Protein AF-0000000085118521 (afdb_homodimer)

Foldseek 3Di:
DVVQQVCQLCVVLVQQVLPPDPDPSPRVVCVLVVLVDDPVLVVQLVVQVVVCNVLSVVLVVLVVVLVVVLVVQVPDPDRPPVSNVVSVVVSVVSSVVSVVSSCVSSVVSHDPSSVVVVVVVSVSNNVD/DVVQQVVQLCVVLVQQVLPPPPDPSPRVVCVLVVLVDDPVLVVQLVVQVVVCNVLSVVLVVLVVVLVVVLVVQVPDPDRPPVSNVVSVVVSVVSSVVSVVSSCVSSVVSHDPSSVVVVVVVSVSNNVD

Sequence (256 aa):
MNMKILKIFLLLISFVLILNADNKHKYSYKDLDYLDLNEDQVKVIKKALLDLKKDYKEFYEYKHEQEDILEDIIESDNFNEELYYKILMDLKTKATKLEVKRIKKIHEVLNKKQREEFADYLEEWEIEMNMKILKIFLLLISFVLILNADNKHKYSYKDLDYLDLNEDQVKVIKKALLDLKKDYKEFYEYKHEQEDILEDIIESDNFNEELYYKILMDLKTKATKLEVKRIKKIHEVLNKKQREEFADYLEEWEIE

Organism: Aliarcobacter butzleri (strain RM4018) (NCBI:txid367737)

Radius of gyration: 19.23 Å; Cα contacts (8 Å, |Δi|>4): 260; chains: 2; bounding box: 44×56×41 Å

Solvent-accessible surface area (backbone atoms only — not comparable to full-atom values): 13703 Å² total; per-residue (Å²): 126,69,83,52,5,7,38,26,63,10,41,59,52,31,45,54,69,44,64,72,53,81,69,85,59,64,64,48,62,61,74,47,58,87,48,72,67,51,72,67,47,47,52,53,42,51,52,53,52,56,68,42,44,63,59,50,51,53,46,51,56,49,46,55,57,50,50,52,52,48,35,51,38,45,45,40,97,61,72,50,60,67,61,50,47,51,53,53,50,51,52,51,50,55,52,46,55,52,49,49,52,51,49,52,55,47,54,74,64,47,52,66,70,34,22,45,53,49,25,52,52,51,46,59,32,67,77,45,119,55,78,35,16,1,33,28,66,14,44,58,49,43,49,52,69,43,65,73,51,80,68,87,60,64,63,54,61,59,76,47,58,86,48,72,67,50,72,68,46,48,52,53,42,51,53,52,52,57,69,40,45,64,59,50,51,53,47,51,55,50,47,55,58,50,50,52,53,50,34,50,38,45,45,40,96,60,73,53,62,68,62,49,46,51,53,50,50,51,53,50,50,54,50,48,54,50,49,50,53,49,50,50,55,48,54,75,62,47,52,66,70,35,23,45,52,48,24,51,53,53,46,58,28,66,77,17

Structure (mmCIF, N/CA/C/O backbone):
data_AF-0000000085118521-model_v1
#
loop_
_entity.id
_entity.type
_entity.pdbx_description
1 polymer 'Periplasmic protein'
#
loop_
_atom_site.group_PDB
_atom_site.id
_atom_site.type_symbol
_atom_site.label_atom_id
_atom_site.label_alt_id
_atom_site.label_comp_id
_atom_site.label_asym_id
_atom_site.label_entity_id
_atom_site.label_seq_id
_atom_site.pdbx_PDB_ins_code
_atom_site.Cartn_x
_atom_site.Cartn_y
_atom_site.Cartn_z
_atom_site.occupancy
_atom_site.B_iso_or_equiv
_atom_site.auth_seq_id
_atom_site.auth_comp_id
_atom_site.auth_asym_id
_atom_site.auth_atom_id
_atom_site.pdbx_PDB_model_num
ATOM 1 N N . MET A 1 1 ? -6.598 -7.266 16.109 1 17.98 1 MET A N 1
ATOM 2 C CA . MET A 1 1 ? -6.996 -7.715 14.781 1 17.98 1 MET A CA 1
ATOM 3 C C . MET A 1 1 ? -6.531 -6.73 13.711 1 17.98 1 MET A C 1
ATOM 5 O O . MET A 1 1 ? -6.184 -7.133 12.602 1 17.98 1 MET A O 1
ATOM 9 N N . ASN A 1 2 ? -6.535 -5.242 13.961 1 22.97 2 ASN A N 1
ATOM 10 C CA . ASN A 1 2 ? -6.34 -3.982 13.25 1 22.97 2 ASN A CA 1
ATOM 11 C C . ASN A 1 2 ? -4.891 -3.805 12.812 1 22.97 2 ASN A C 1
ATOM 13 O O . ASN A 1 2 ? -4.625 -3.275 11.727 1 22.97 2 ASN A O 1
ATOM 17 N N . MET A 1 3 ? -3.941 -4.18 13.648 1 27.92 3 MET A N 1
ATOM 18 C CA . MET A 1 3 ? -2.484 -4.215 13.562 1 27.92 3 MET A CA 1
ATOM 19 C C . MET A 1 3 ? -2.027 -5.09 12.398 1 27.92 3 MET A C 1
ATOM 21 O O . MET A 1 3 ? -0.829 -5.223 12.148 1 27.92 3 MET A O 1
ATOM 25 N N . LYS A 1 4 ? -2.965 -5.84 11.938 1 29.22 4 LYS A N 1
ATOM 26 C CA . LYS A 1 4 ? -2.67 -6.977 11.07 1 29.22 4 LYS A CA 1
ATOM 27 C C . LYS A 1 4 ? -2.584 -6.543 9.609 1 29.22 4 LYS A C 1
ATOM 29 O O . LYS A 1 4 ? -1.906 -7.188 8.805 1 29.22 4 LYS A O 1
ATOM 34 N N . ILE A 1 5 ? -3.137 -5.426 9.211 1 29.92 5 ILE A N 1
ATOM 35 C CA . ILE A 1 5 ? -3.26 -5.113 7.789 1 29.92 5 ILE A CA 1
ATOM 36 C C . ILE A 1 5 ? -1.982 -4.434 7.297 1 29.92 5 ILE A C 1
ATOM 38 O O . ILE A 1 5 ? -1.492 -4.734 6.207 1 29.92 5 ILE A O 1
ATOM 42 N N . LEU A 1 6 ? -1.277 -3.426 7.977 1 32.59 6 LEU A N 1
ATOM 43 C CA . LEU A 1 6 ? -0.034 -2.723 7.684 1 32.59 6 LEU A CA 1
ATOM 44 C C . LEU A 1 6 ? 1.063 -3.701 7.277 1 32.59 6 LEU A C 1
ATOM 46 O O . LEU A 1 6 ? 1.859 -3.412 6.383 1 32.59 6 LEU A O 1
ATOM 50 N N . LYS A 1 7 ? 0.883 -4.781 7.742 1 33.03 7 LYS A N 1
ATOM 51 C CA . LYS A 1 7 ? 1.877 -5.844 7.609 1 33.03 7 LYS A CA 1
ATOM 52 C C . LYS A 1 7 ? 1.872 -6.43 6.199 1 33.03 7 LYS A C 1
ATOM 54 O O . LYS A 1 7 ? 2.924 -6.789 5.668 1 33.03 7 LYS A O 1
ATOM 59 N N .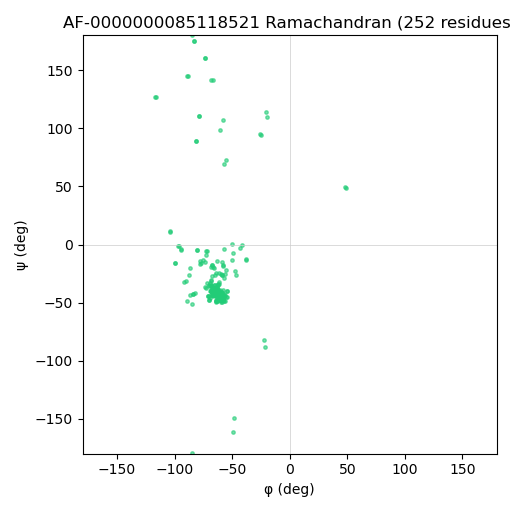 ILE A 1 8 ? 0.803 -6.062 5.492 1 35.88 8 ILE A N 1
ATOM 60 C CA . ILE A 1 8 ? 0.709 -6.891 4.297 1 35.88 8 ILE A CA 1
ATOM 61 C C . ILE A 1 8 ? 1.491 -6.238 3.156 1 35.88 8 ILE A C 1
ATOM 63 O O . ILE A 1 8 ? 2.209 -6.922 2.42 1 35.88 8 ILE A O 1
ATOM 67 N N . PHE A 1 9 ? 1.28 -4.855 2.881 1 36.53 9 PHE A N 1
ATOM 68 C CA . PHE A 1 9 ? 2.08 -4.312 1.791 1 36.53 9 PHE A CA 1
ATOM 69 C C . PHE A 1 9 ? 3.566 -4.523 2.051 1 36.53 9 PHE A C 1
ATOM 71 O O . PHE A 1 9 ? 4.32 -4.859 1.135 1 36.53 9 PHE A O 1
ATOM 78 N N . LEU A 1 10 ? 3.918 -4.266 3.219 1 38.62 10 LEU A N 1
ATOM 79 C CA . LEU A 1 10 ? 5.281 -4.531 3.66 1 38.62 10 LEU A CA 1
ATOM 80 C C . LEU A 1 10 ? 5.641 -6 3.457 1 38.62 10 LEU A C 1
ATOM 82 O O . LEU A 1 10 ? 6.793 -6.324 3.15 1 38.62 10 LEU A O 1
ATOM 86 N N . LEU A 1 11 ? 4.668 -6.609 3.539 1 38.53 11 LEU A N 1
ATOM 87 C CA . LEU A 1 11 ? 4.992 -8.031 3.436 1 38.53 11 LEU A CA 1
ATOM 88 C C . LEU A 1 11 ? 5.457 -8.383 2.025 1 38.53 11 LEU A C 1
ATOM 90 O O . LEU A 1 11 ? 6.414 -9.141 1.851 1 38.53 11 LEU A O 1
ATOM 94 N N . LEU A 1 12 ? 4.77 -7.781 1.085 1 39.97 12 LEU A N 1
ATOM 95 C CA . LEU A 1 12 ? 5.219 -8.203 -0.236 1 39.97 12 LEU A CA 1
ATOM 96 C C . LEU A 1 12 ? 6.598 -7.633 -0.552 1 39.97 12 LEU A C 1
ATOM 98 O O . LEU A 1 12 ? 7.426 -8.297 -1.179 1 39.97 12 LEU A O 1
ATOM 102 N N . ILE A 1 13 ? 6.746 -6.371 -0.233 1 41 13 ILE A N 1
ATOM 103 C CA . ILE A 1 13 ? 8.102 -5.859 -0.425 1 41 13 ILE A CA 1
ATOM 104 C C . ILE A 1 13 ? 9.062 -6.586 0.511 1 41 13 ILE A C 1
ATOM 106 O O . ILE A 1 13 ? 10.203 -6.871 0.137 1 41 13 ILE A O 1
ATOM 110 N N . SER A 1 14 ? 8.547 -6.781 1.591 1 41.5 14 SER A N 1
ATOM 111 C CA . SER A 1 14 ? 9.414 -7.504 2.516 1 41.5 14 SER A CA 1
ATOM 112 C C . SER A 1 14 ? 9.883 -8.828 1.916 1 41.5 14 SER A C 1
ATOM 114 O O . SER A 1 14 ? 10.922 -9.359 2.311 1 41.5 14 SER A O 1
ATOM 116 N N . PHE A 1 15 ? 9.094 -9.109 1.065 1 40.03 15 PHE A N 1
ATOM 117 C CA . PHE A 1 15 ? 9.609 -10.336 0.466 1 40.03 15 PHE A CA 1
ATOM 118 C C . PHE A 1 15 ? 10.961 -10.086 -0.195 1 40.03 15 PHE A C 1
ATOM 120 O O . PHE A 1 15 ? 11.836 -10.961 -0.178 1 40.03 15 PHE A O 1
ATOM 127 N N . VAL A 1 16 ? 11.141 -8.906 -0.803 1 37.56 16 VAL A N 1
ATOM 128 C CA . VAL A 1 16 ? 12.375 -8.719 -1.567 1 37.56 16 VAL A CA 1
ATOM 129 C C . VAL A 1 16 ? 13.5 -8.281 -0.636 1 37.56 16 VAL A C 1
ATOM 131 O O . VAL A 1 16 ? 14.68 -8.461 -0.947 1 37.56 16 VAL A O 1
ATOM 134 N N . LEU A 1 17 ? 13.242 -7.375 0.288 1 39.34 17 LEU A N 1
ATOM 135 C CA . LEU A 1 17 ? 14.422 -6.922 1.015 1 39.34 17 LEU A CA 1
ATOM 136 C C . LEU A 1 17 ? 15.234 -8.109 1.523 1 39.34 17 LEU A C 1
ATOM 138 O O . LEU A 1 17 ? 16.312 -7.93 2.09 1 39.34 17 LEU A O 1
ATOM 142 N N . ILE A 1 18 ? 14.734 -9.148 1.49 1 37.09 18 ILE A N 1
ATOM 143 C CA . ILE A 1 18 ? 15.578 -10.219 2.014 1 37.09 18 ILE A CA 1
ATOM 144 C C . ILE A 1 18 ? 16.703 -10.516 1.026 1 37.09 18 ILE A C 1
ATOM 146 O O . ILE A 1 18 ? 17.609 -11.289 1.329 1 37.09 18 ILE A O 1
ATOM 150 N N . LEU A 1 19 ? 16.672 -9.945 -0.186 1 34.09 19 LEU A N 1
ATOM 151 C CA . LEU A 1 19 ? 17.75 -10.469 -1.026 1 34.09 19 LEU A CA 1
ATOM 152 C C . LEU A 1 19 ? 19.109 -9.992 -0.537 1 34.09 19 LEU A C 1
ATOM 154 O O . LEU A 1 19 ? 20.141 -10.461 -1.018 1 34.09 19 LEU A O 1
ATOM 158 N N . ASN A 1 20 ? 19.266 -8.898 -0.013 1 35.06 20 ASN A N 1
ATOM 159 C CA . ASN A 1 20 ? 20.672 -8.594 0.216 1 35.06 20 ASN A CA 1
ATOM 160 C C . ASN A 1 20 ? 21.281 -9.516 1.267 1 35.06 20 ASN A C 1
ATOM 162 O O . ASN A 1 20 ? 22.359 -9.219 1.812 1 35.06 20 ASN A O 1
ATOM 166 N N . ALA A 1 21 ? 20.656 -10.102 2.219 1 35.72 21 ALA A N 1
ATOM 167 C CA . ALA A 1 21 ? 21.562 -10.797 3.141 1 35.72 21 ALA A CA 1
ATOM 168 C C . ALA A 1 21 ? 22.406 -11.828 2.406 1 35.72 21 ALA A C 1
ATOM 170 O O . ALA A 1 21 ? 21.906 -12.57 1.562 1 35.72 21 ALA A O 1
ATOM 171 N N . ASP A 1 22 ? 23.625 -11.812 2.098 1 34.09 22 ASP A N 1
ATOM 172 C CA . ASP A 1 22 ? 24.547 -12.906 1.833 1 34.09 22 ASP A CA 1
ATOM 173 C C . ASP A 1 22 ? 24.062 -14.211 2.459 1 34.09 22 ASP A C 1
ATOM 175 O O . ASP A 1 22 ? 24.156 -15.273 1.844 1 34.09 22 ASP A O 1
ATOM 179 N N . ASN A 1 23 ? 24.469 -14.508 3.891 1 34 23 ASN A N 1
ATOM 180 C CA . ASN A 1 23 ? 24.266 -15.875 4.359 1 34 23 ASN A CA 1
ATOM 181 C C . ASN A 1 23 ? 22.875 -16.375 4.023 1 34 23 ASN A C 1
ATOM 183 O O . ASN A 1 23 ? 22.016 -15.609 3.582 1 34 23 ASN A O 1
ATOM 187 N N . LYS A 1 24 ? 22.25 -17.406 5.027 1 32.41 24 LYS A N 1
ATOM 188 C CA . LYS A 1 24 ? 21.047 -18.234 5.082 1 32.41 24 LYS A CA 1
ATOM 189 C C . LYS A 1 24 ? 19.781 -17.391 4.957 1 32.41 24 LYS A C 1
ATOM 191 O O . LYS A 1 24 ? 18.75 -17.688 5.559 1 32.41 24 LYS A O 1
ATOM 196 N N . HIS A 1 25 ? 19.828 -16.172 4.891 1 33.81 25 HIS A N 1
ATOM 197 C CA . HIS A 1 25 ? 18.516 -15.562 4.898 1 33.81 25 HIS A CA 1
ATOM 198 C C . HIS A 1 25 ? 17.656 -16.094 3.752 1 33.81 25 HIS A C 1
ATOM 200 O O . HIS A 1 25 ? 17.938 -15.828 2.584 1 33.81 25 HIS A O 1
ATOM 206 N N . LYS A 1 26 ? 17.312 -17.219 3.826 1 36.47 26 LYS A N 1
ATOM 207 C CA . LYS A 1 26 ? 16.328 -18.047 3.123 1 36.47 26 LYS A CA 1
ATOM 208 C C . LYS A 1 26 ? 15.203 -17.203 2.545 1 36.47 26 LYS A C 1
ATOM 210 O O . LYS A 1 26 ? 14.594 -16.406 3.258 1 36.47 26 LYS A O 1
ATOM 215 N N . TYR A 1 27 ? 15.32 -16.844 1.334 1 40 27 TYR A N 1
ATOM 216 C CA . TYR A 1 27 ? 14.211 -16.297 0.554 1 40 27 TYR A CA 1
ATOM 217 C C . TYR A 1 27 ? 12.875 -16.688 1.169 1 40 27 TYR A C 1
ATOM 219 O O . TYR A 1 27 ? 12.75 -17.75 1.783 1 40 27 TYR A O 1
ATOM 227 N N . SER A 1 28 ? 12.148 -15.633 1.664 1 44.84 28 SER A N 1
ATOM 228 C CA . SER A 1 28 ? 10.812 -15.758 2.234 1 44.84 28 SER A CA 1
ATOM 229 C C . SER A 1 28 ? 9.938 -16.688 1.393 1 44.84 28 SER A C 1
ATOM 231 O O . SER A 1 28 ? 8.711 -16.594 1.426 1 44.84 28 SER A O 1
ATOM 233 N N . TYR A 1 29 ? 10.57 -17.156 0.265 1 48.16 29 TYR A N 1
ATOM 234 C CA . TYR A 1 29 ? 9.68 -18.203 -0.215 1 48.16 29 TYR A CA 1
ATOM 235 C C . TYR A 1 29 ? 9.094 -18.984 0.948 1 48.16 29 TYR A C 1
ATOM 237 O O . TYR A 1 29 ? 8.164 -19.781 0.764 1 48.16 29 TYR A O 1
ATOM 245 N N . LYS A 1 30 ? 9.805 -18.625 1.961 1 52.12 30 LYS A N 1
ATOM 246 C CA . LYS A 1 30 ? 9.32 -19.328 3.152 1 52.12 30 LYS A CA 1
ATOM 247 C C . LYS A 1 30 ? 7.848 -19.031 3.402 1 52.12 30 LYS A C 1
ATOM 249 O O . LYS A 1 30 ? 7.117 -19.875 3.932 1 52.12 30 LYS A O 1
ATOM 254 N N . ASP A 1 31 ? 7.531 -17.797 2.615 1 61.97 31 ASP A N 1
ATOM 255 C CA . ASP A 1 31 ? 6.137 -17.422 2.818 1 61.97 31 ASP A CA 1
ATOM 256 C C . ASP A 1 31 ? 5.211 -18.266 1.942 1 61.97 31 ASP A C 1
ATOM 258 O O . ASP A 1 31 ? 3.986 -18.141 2.029 1 61.97 31 ASP A O 1
ATOM 262 N N . LEU A 1 32 ? 5.934 -19.047 1.162 1 80.06 32 LEU A N 1
ATOM 263 C CA . LEU A 1 32 ? 5.047 -19.844 0.325 1 80.06 32 LEU A CA 1
ATOM 264 C C . LEU A 1 32 ? 4.973 -21.281 0.834 1 80.06 32 LEU A C 1
ATOM 266 O O . LEU A 1 32 ? 4.461 -22.172 0.142 1 80.06 32 LEU A O 1
ATOM 2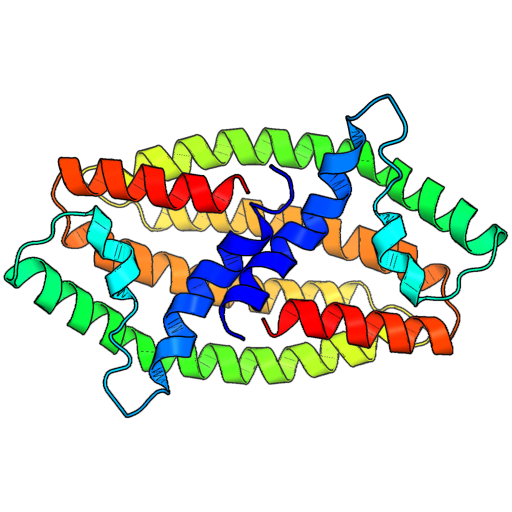70 N N . ASP A 1 33 ? 5.539 -21.469 2.098 1 78.06 33 ASP A N 1
ATOM 271 C CA . ASP A 1 33 ? 5.578 -22.797 2.682 1 78.06 33 ASP A CA 1
ATOM 272 C C . ASP A 1 33 ? 4.168 -23.375 2.82 1 78.06 33 ASP A C 1
ATOM 274 O O . ASP A 1 33 ? 3.982 -24.594 2.75 1 78.06 33 ASP A O 1
ATOM 278 N N . TYR A 1 34 ? 3.27 -22.594 2.916 1 83.19 34 TYR A N 1
ATOM 279 C CA . TYR A 1 34 ? 1.887 -23.016 3.09 1 83.19 34 TYR A CA 1
ATOM 280 C C . TYR A 1 34 ? 1.33 -23.609 1.799 1 83.19 34 TYR A C 1
ATOM 282 O O . TYR A 1 34 ? 0.281 -24.25 1.806 1 83.19 34 TYR A O 1
ATOM 290 N N . LEU A 1 35 ? 2.039 -23.594 0.685 1 92.75 35 LEU A N 1
ATOM 291 C CA . LEU A 1 35 ? 1.536 -24 -0.62 1 92.75 35 LEU A CA 1
ATOM 292 C C . LEU A 1 35 ? 1.93 -25.453 -0.92 1 92.75 35 LEU A C 1
ATOM 294 O O . LEU A 1 35 ? 1.533 -26 -1.948 1 92.75 35 LEU A O 1
ATOM 298 N N . ASP A 1 36 ? 2.66 -26.172 -0.05 1 91.69 36 ASP A N 1
ATOM 299 C CA . ASP A 1 36 ? 3.104 -27.547 -0.263 1 91.69 36 ASP A CA 1
ATOM 300 C C . ASP A 1 36 ? 3.723 -27.719 -1.649 1 91.69 36 ASP A C 1
ATOM 302 O O . ASP A 1 36 ? 3.316 -28.594 -2.412 1 91.69 36 ASP A O 1
ATOM 306 N N . LEU A 1 37 ? 4.609 -26.891 -2.021 1 94.88 37 LEU A N 1
ATOM 307 C CA . LEU A 1 37 ? 5.297 -26.922 -3.309 1 94.88 37 LEU A CA 1
ATOM 308 C C . LEU A 1 37 ? 6.215 -28.125 -3.406 1 94.88 37 LEU A C 1
ATOM 310 O O . LEU A 1 37 ? 6.867 -28.5 -2.428 1 94.88 37 LEU A O 1
ATOM 314 N N . ASN A 1 38 ? 6.293 -28.734 -4.527 1 94.12 38 ASN A N 1
ATOM 315 C CA . ASN A 1 38 ? 7.316 -29.75 -4.727 1 94.12 38 ASN A CA 1
ATOM 316 C C . ASN A 1 38 ? 8.656 -29.141 -5.113 1 94.12 38 ASN A C 1
ATOM 318 O O . ASN A 1 38 ? 8.75 -27.922 -5.32 1 94.12 38 ASN A O 1
ATOM 322 N N . GLU A 1 39 ? 9.641 -29.906 -5.215 1 92.94 39 GLU A N 1
ATOM 323 C CA . GLU A 1 39 ? 11.008 -29.438 -5.406 1 92.94 39 GLU A CA 1
ATOM 324 C C . GLU A 1 39 ? 11.148 -28.672 -6.715 1 92.94 39 GLU A C 1
ATOM 326 O O . GLU A 1 39 ? 11.844 -27.656 -6.773 1 92.94 39 GLU A O 1
ATOM 331 N N . ASP A 1 40 ? 10.508 -29.141 -7.766 1 95.75 40 ASP A N 1
ATOM 332 C CA . ASP A 1 40 ? 10.586 -28.469 -9.062 1 95.75 40 ASP A CA 1
ATOM 333 C C . ASP A 1 40 ? 9.914 -27.109 -9.023 1 95.75 40 ASP A C 1
ATOM 335 O O . ASP A 1 40 ? 10.445 -26.125 -9.547 1 95.75 40 ASP A O 1
ATOM 339 N N . GLN A 1 41 ? 8.711 -27.047 -8.375 1 96.38 41 GLN A N 1
ATOM 340 C CA . GLN A 1 41 ? 8.023 -25.781 -8.203 1 96.38 41 GLN A CA 1
ATOM 341 C C . GLN A 1 41 ? 8.883 -24.781 -7.434 1 96.38 41 GLN A C 1
ATOM 343 O O . GLN A 1 41 ? 8.977 -23.609 -7.812 1 96.38 41 GLN A O 1
ATOM 348 N N . VAL A 1 42 ? 9.523 -25.219 -6.379 1 92.69 42 VAL A N 1
ATOM 349 C CA . VAL A 1 42 ? 10.352 -24.344 -5.547 1 92.69 42 VAL A CA 1
ATOM 350 C C . VAL A 1 42 ? 11.492 -23.766 -6.383 1 92.69 42 VAL A C 1
ATOM 352 O O . VAL A 1 42 ? 11.75 -22.562 -6.336 1 92.69 42 VAL A O 1
ATOM 355 N N . LYS A 1 43 ? 12.117 -24.594 -7.133 1 93.44 43 LYS A N 1
ATOM 356 C CA . LYS A 1 43 ? 13.242 -24.156 -7.957 1 93.44 43 LYS A CA 1
ATOM 357 C C . LYS A 1 43 ? 12.812 -23.094 -8.961 1 93.44 43 LYS A C 1
ATOM 359 O O . LYS A 1 43 ? 13.492 -22.078 -9.125 1 93.44 43 LYS A O 1
ATOM 364 N N . VAL A 1 44 ? 11.68 -23.328 -9.641 1 95.5 44 VAL A N 1
ATOM 365 C CA . VAL A 1 44 ? 11.203 -22.406 -10.664 1 95.5 44 VAL A CA 1
ATOM 366 C C . VAL A 1 44 ? 10.812 -21.078 -10.023 1 95.5 44 VAL A C 1
ATOM 368 O O . VAL A 1 44 ? 11.156 -20 -10.539 1 95.5 44 VAL A O 1
ATOM 371 N N . ILE A 1 45 ? 10.141 -21.109 -8.898 1 93.88 45 ILE A N 1
ATOM 372 C CA . ILE A 1 45 ? 9.688 -19.906 -8.227 1 93.88 45 ILE A CA 1
ATOM 373 C C . ILE A 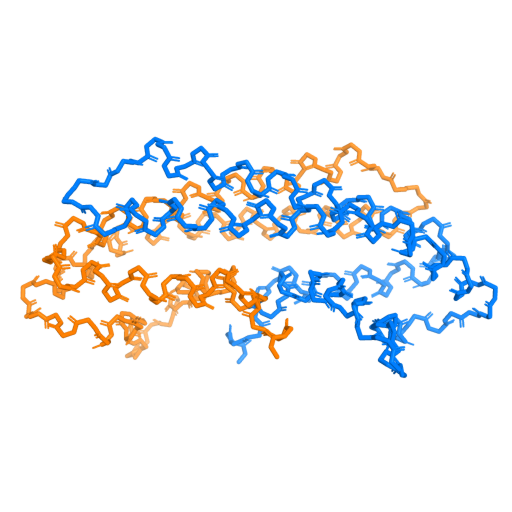1 45 ? 10.898 -19.125 -7.707 1 93.88 45 ILE A C 1
ATOM 375 O O . ILE A 1 45 ? 10.953 -17.891 -7.84 1 93.88 45 ILE A O 1
ATOM 379 N N . LYS A 1 46 ? 11.797 -19.828 -7.141 1 89.62 46 LYS A N 1
ATOM 380 C CA . LYS A 1 46 ? 13.008 -19.172 -6.656 1 89.62 46 LYS A CA 1
ATOM 381 C C . LYS A 1 46 ? 13.711 -18.422 -7.781 1 89.62 46 LYS A C 1
ATOM 383 O O . LYS A 1 46 ? 14.102 -17.266 -7.609 1 89.62 46 LYS A O 1
ATOM 388 N N . LYS A 1 47 ? 13.883 -19.078 -8.844 1 93.38 47 LYS A N 1
ATOM 389 C CA . LYS A 1 47 ? 14.523 -18.438 -10 1 93.38 47 LYS A CA 1
ATOM 390 C C . LYS A 1 47 ? 13.727 -17.234 -10.469 1 93.38 47 LYS A C 1
ATOM 392 O O . LYS A 1 47 ? 14.305 -16.188 -10.789 1 93.38 47 LYS A O 1
ATOM 397 N N . ALA A 1 48 ? 12.391 -17.406 -10.555 1 91.75 48 ALA A N 1
ATOM 398 C CA . ALA A 1 48 ? 11.523 -16.312 -10.984 1 91.75 48 ALA A CA 1
ATOM 399 C C . ALA A 1 48 ? 11.656 -15.102 -10.07 1 91.75 48 ALA A C 1
ATOM 401 O O . ALA A 1 48 ? 11.711 -13.961 -10.539 1 91.75 48 ALA A O 1
ATOM 402 N N . LEU A 1 49 ? 11.742 -15.391 -8.836 1 89.56 49 LEU A N 1
ATOM 403 C CA . LEU A 1 49 ? 11.836 -14.297 -7.867 1 89.56 49 LEU A CA 1
ATOM 404 C C . LEU A 1 49 ? 13.219 -13.656 -7.906 1 89.56 49 LEU A C 1
ATOM 406 O O . LEU A 1 49 ? 13.344 -12.438 -7.746 1 89.56 49 LEU A O 1
ATOM 410 N N . LEU A 1 50 ? 14.203 -14.461 -8.109 1 91.31 50 LEU A N 1
ATOM 411 C CA . LEU A 1 50 ? 15.555 -13.938 -8.25 1 91.31 50 LEU A CA 1
ATOM 412 C C . LEU A 1 50 ? 15.648 -13.016 -9.461 1 91.31 50 LEU A C 1
ATOM 414 O O . LEU A 1 50 ? 16.375 -12.016 -9.43 1 91.31 50 LEU A O 1
ATOM 418 N N . ASP A 1 51 ? 14.898 -13.359 -10.445 1 92.44 51 ASP A N 1
ATOM 419 C CA . ASP A 1 51 ? 14.898 -12.555 -11.664 1 92.44 51 ASP A CA 1
ATOM 420 C C . ASP A 1 51 ? 14.32 -11.164 -11.406 1 92.44 51 ASP A C 1
ATOM 422 O O . ASP A 1 51 ? 14.555 -10.234 -12.172 1 92.44 51 ASP A O 1
ATOM 426 N N . LEU A 1 52 ? 13.578 -11.055 -10.344 1 93.75 52 LEU A N 1
ATOM 427 C CA . LEU A 1 52 ? 12.938 -9.781 -10.047 1 93.75 52 LEU A CA 1
ATOM 428 C C . LEU A 1 52 ? 13.781 -8.953 -9.086 1 93.75 52 LEU A C 1
ATOM 430 O O . LEU A 1 52 ? 13.477 -7.793 -8.812 1 93.75 52 LEU A O 1
ATOM 434 N N . LYS A 1 53 ? 14.797 -9.469 -8.648 1 91.12 53 LYS A N 1
ATOM 435 C CA . LYS A 1 53 ? 15.633 -8.844 -7.629 1 91.12 53 LYS A CA 1
ATOM 436 C C . LYS A 1 53 ? 16.125 -7.473 -8.094 1 91.12 53 LYS A C 1
ATOM 438 O O . LYS A 1 53 ? 16.078 -6.5 -7.336 1 91.12 53 LYS A O 1
ATOM 443 N N . LYS A 1 54 ? 16.609 -7.445 -9.289 1 93.88 54 LYS A N 1
ATOM 444 C CA . LYS A 1 54 ? 17.125 -6.184 -9.812 1 93.88 54 LYS A CA 1
ATOM 445 C C . LYS A 1 54 ? 16.016 -5.125 -9.867 1 93.88 54 LYS A C 1
ATOM 447 O O . LYS A 1 54 ? 16.25 -3.963 -9.531 1 93.88 54 LYS A O 1
ATOM 452 N N . ASP A 1 55 ? 14.859 -5.551 -10.312 1 94.62 55 ASP A N 1
ATOM 453 C CA . ASP A 1 55 ? 13.727 -4.629 -10.383 1 94.62 55 ASP A CA 1
ATOM 454 C C . ASP A 1 55 ? 13.375 -4.082 -9.008 1 94.62 55 ASP A C 1
ATOM 456 O O . ASP A 1 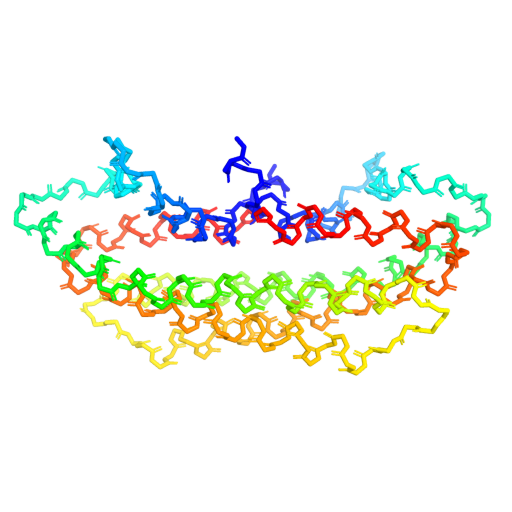55 ? 13.133 -2.883 -8.852 1 94.62 55 ASP A O 1
ATOM 460 N N . TYR A 1 56 ? 13.375 -4.902 -8.039 1 92.06 56 TYR A N 1
ATOM 461 C CA . TYR A 1 56 ? 13.039 -4.477 -6.684 1 92.06 56 TYR A CA 1
ATOM 462 C C . TYR A 1 56 ? 14.117 -3.561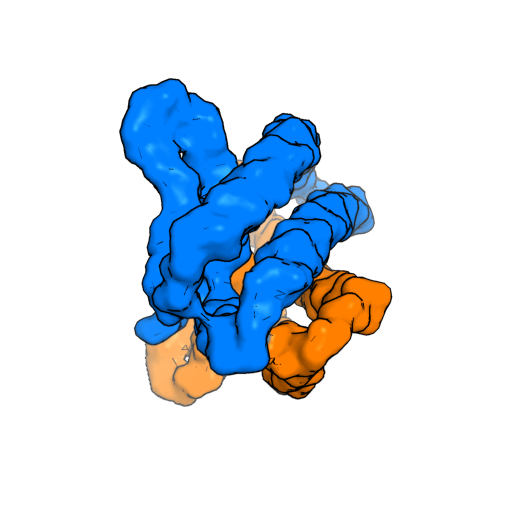 -6.117 1 92.06 56 TYR A C 1
ATOM 464 O O . TYR A 1 56 ? 13.812 -2.58 -5.434 1 92.06 56 TYR A O 1
ATOM 472 N N . LYS A 1 57 ? 15.305 -3.889 -6.395 1 92.69 57 LYS A N 1
ATOM 473 C CA . LYS A 1 57 ? 16.391 -3.031 -5.949 1 92.69 57 LYS A CA 1
ATOM 474 C C . LYS A 1 57 ? 16.266 -1.626 -6.531 1 92.69 57 LYS A C 1
ATOM 476 O O . LYS A 1 57 ? 16.391 -0.635 -5.809 1 92.69 57 LYS A O 1
ATOM 481 N N . GLU A 1 58 ? 16.031 -1.605 -7.797 1 95.12 58 GLU A N 1
ATOM 482 C CA . GLU A 1 58 ? 15.852 -0.315 -8.461 1 95.12 58 GLU A CA 1
ATOM 483 C C . GLU A 1 58 ? 14.664 0.444 -7.875 1 95.12 58 GLU A C 1
ATOM 485 O O . GLU A 1 58 ? 14.734 1.659 -7.676 1 95.12 58 GLU A O 1
ATOM 490 N N . PHE A 1 59 ? 13.664 -0.271 -7.59 1 94.88 59 PHE A N 1
ATOM 491 C CA . PHE A 1 59 ? 12.477 0.35 -7.016 1 94.88 59 PHE A CA 1
ATOM 492 C C . PHE A 1 59 ? 12.773 0.909 -5.629 1 94.88 59 PHE A C 1
ATOM 494 O O . PHE A 1 59 ? 12.367 2.025 -5.305 1 94.88 59 PHE A O 1
ATOM 501 N N . TYR A 1 60 ? 13.453 0.264 -4.883 1 90.94 60 TYR A N 1
ATOM 502 C CA . TYR A 1 60 ? 13.734 0.71 -3.521 1 90.94 60 TYR A CA 1
ATOM 503 C C . TYR A 1 60 ? 14.633 1.938 -3.525 1 90.94 60 TYR A C 1
ATOM 505 O O . TYR A 1 60 ? 14.469 2.842 -2.703 1 90.94 60 TYR A O 1
ATOM 513 N N . GLU A 1 61 ? 15.594 1.948 -4.395 1 92.38 61 GLU A N 1
ATOM 514 C CA . GLU A 1 61 ? 16.422 3.139 -4.543 1 92.38 61 GLU A CA 1
ATOM 515 C C . GLU A 1 61 ? 15.586 4.348 -4.953 1 92.38 61 GLU A C 1
ATOM 517 O O . GLU A 1 61 ? 15.734 5.434 -4.391 1 92.38 61 GLU A O 1
ATOM 522 N N . TYR A 1 62 ? 14.766 4.086 -5.906 1 94.44 62 TYR A N 1
ATOM 523 C CA . TYR A 1 62 ? 13.859 5.141 -6.348 1 94.44 62 TYR A CA 1
ATOM 524 C C . TYR A 1 62 ? 12.953 5.594 -5.207 1 94.44 62 TYR A C 1
ATOM 526 O O . TYR A 1 62 ? 12.766 6.793 -4.996 1 94.44 62 TYR A O 1
ATOM 534 N N . LYS A 1 63 ? 12.398 4.68 -4.555 1 92.56 63 LYS A N 1
ATOM 535 C CA . LYS A 1 63 ? 11.5 4.957 -3.434 1 92.56 63 LYS A CA 1
ATOM 536 C C . LYS A 1 63 ? 12.188 5.836 -2.391 1 92.56 63 LYS A C 1
ATOM 538 O O . LYS A 1 63 ? 11.602 6.816 -1.921 1 92.56 63 LYS A O 1
ATOM 543 N N . HIS A 1 64 ? 13.375 5.535 -2.055 1 88.38 64 HIS A N 1
ATOM 544 C CA . HIS A 1 64 ? 14.109 6.312 -1.064 1 88.38 64 HIS A CA 1
ATOM 545 C C . HIS A 1 64 ? 14.258 7.766 -1.503 1 88.38 64 HIS A C 1
ATOM 547 O O . HIS A 1 64 ? 14.07 8.68 -0.702 1 88.38 64 HIS A O 1
ATOM 553 N N . GLU A 1 65 ? 14.562 7.91 -2.707 1 92.06 65 GLU A N 1
ATOM 554 C CA . GLU A 1 65 ? 14.711 9.266 -3.23 1 92.06 65 GLU A CA 1
ATOM 555 C C . GLU A 1 65 ? 13.391 10.023 -3.186 1 92.06 65 GLU A C 1
ATOM 557 O O . GLU A 1 65 ? 13.352 11.203 -2.822 1 92.06 65 GLU A O 1
ATOM 562 N N . GLN A 1 66 ? 12.352 9.344 -3.58 1 94.69 66 GLN A N 1
ATOM 563 C CA . GLN A 1 66 ? 11.039 9.992 -3.609 1 94.69 66 GLN A CA 1
ATOM 564 C C . GLN A 1 66 ? 10.539 10.289 -2.199 1 94.69 66 GLN A C 1
ATOM 566 O O . GLN A 1 66 ? 9.867 11.297 -1.974 1 94.69 66 GLN A O 1
ATOM 571 N N . GLU A 1 67 ? 10.852 9.438 -1.292 1 89.94 67 GLU A N 1
ATOM 572 C CA . GLU A 1 67 ? 10.422 9.633 0.091 1 89.94 67 GLU A CA 1
ATOM 573 C C . GLU A 1 67 ? 11.023 10.898 0.685 1 89.94 67 GLU A C 1
ATOM 575 O O . GLU A 1 67 ? 10.375 11.586 1.478 1 89.94 67 GLU A O 1
ATOM 580 N N . ASP A 1 68 ? 12.211 11.211 0.305 1 91.88 68 ASP A N 1
ATOM 581 C CA . ASP A 1 68 ? 12.828 12.461 0.736 1 91.88 68 ASP A CA 1
ATOM 582 C C . ASP A 1 68 ? 12.023 13.664 0.255 1 91.88 68 ASP A C 1
ATOM 584 O O . ASP A 1 68 ? 11.828 14.625 1.004 1 91.88 68 ASP A O 1
ATOM 588 N N . ILE A 1 69 ? 11.594 13.609 -0.908 1 95.94 69 ILE A N 1
ATOM 589 C CA . ILE A 1 69 ? 10.812 14.703 -1.481 1 95.94 69 ILE A CA 1
ATOM 590 C C . ILE A 1 69 ? 9.469 14.805 -0.762 1 95.94 69 ILE A C 1
ATOM 592 O O . ILE A 1 69 ? 9.008 15.906 -0.455 1 95.94 69 ILE A O 1
ATOM 596 N N . LEU A 1 70 ? 8.852 13.711 -0.466 1 96.12 70 LEU A N 1
ATOM 597 C CA . LEU A 1 70 ? 7.586 13.703 0.261 1 96.12 70 LEU A CA 1
ATOM 598 C C . LEU A 1 70 ? 7.75 14.32 1.644 1 96.12 70 LEU A C 1
ATOM 600 O O . LEU A 1 70 ? 6.895 15.094 2.088 1 96.12 70 LEU A O 1
ATOM 604 N N . GLU A 1 71 ? 8.844 13.953 2.26 1 94.38 71 GLU A N 1
ATOM 605 C CA . GLU A 1 71 ? 9.148 14.523 3.568 1 94.38 71 GLU A CA 1
ATOM 606 C C . GLU A 1 71 ? 9.281 16.047 3.49 1 94.38 71 GLU A C 1
ATOM 608 O O . GLU A 1 71 ? 8.719 16.766 4.316 1 94.38 71 GLU A O 1
ATOM 613 N N . ASP A 1 72 ? 9.938 16.484 2.477 1 96.19 72 ASP A N 1
ATOM 614 C CA . ASP A 1 72 ? 10.117 17.922 2.277 1 96.19 72 ASP A CA 1
ATOM 615 C C . ASP A 1 72 ? 8.773 18.625 2.086 1 96.19 72 ASP A C 1
ATOM 617 O O . ASP A 1 72 ? 8.562 19.734 2.586 1 96.19 72 ASP A O 1
ATOM 621 N N . ILE A 1 73 ? 7.887 17.984 1.366 1 97.75 73 ILE A N 1
ATOM 622 C CA . ILE A 1 73 ? 6.574 18.562 1.116 1 97.75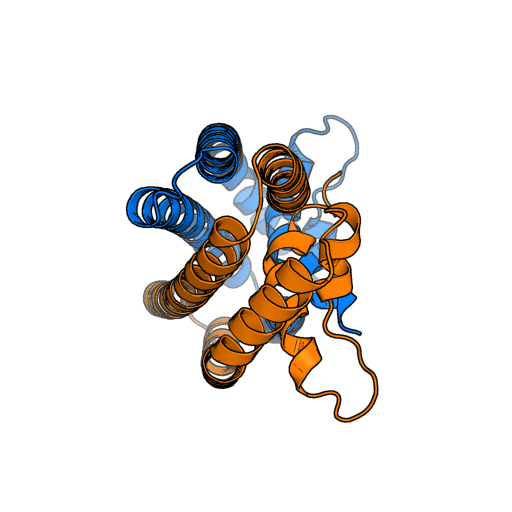 73 ILE A CA 1
ATOM 623 C C . ILE A 1 73 ? 5.812 18.703 2.434 1 97.75 73 ILE A C 1
ATOM 625 O O . ILE A 1 73 ? 5.176 19.719 2.686 1 97.75 73 ILE A O 1
ATOM 629 N N . ILE A 1 74 ? 5.922 17.719 3.297 1 96.94 74 ILE A N 1
ATOM 630 C CA . ILE A 1 74 ? 5.223 17.703 4.578 1 96.94 74 ILE A CA 1
ATOM 631 C C . ILE A 1 74 ? 5.824 18.766 5.496 1 96.94 74 ILE A C 1
ATOM 633 O O . ILE A 1 74 ? 5.105 19.438 6.238 1 96.94 74 ILE A O 1
ATOM 637 N N . GLU A 1 75 ? 7.102 19 5.453 1 97.5 75 GLU A N 1
ATOM 638 C CA . GLU A 1 75 ? 7.789 19.953 6.328 1 97.5 75 GLU A CA 1
ATOM 639 C C . GLU A 1 75 ? 7.562 21.391 5.871 1 97.5 75 GLU A C 1
ATOM 641 O O . GLU A 1 75 ? 7.801 22.328 6.629 1 97.5 75 GLU A O 1
ATOM 646 N N . SER A 1 76 ? 7.109 21.562 4.66 1 97.56 76 SER A N 1
ATOM 647 C CA . SER A 1 76 ? 6.938 22.891 4.086 1 97.56 76 SER A CA 1
ATOM 648 C C . SER A 1 76 ? 5.734 23.609 4.695 1 97.56 76 SER A C 1
ATOM 650 O O . SER A 1 76 ? 4.836 22.969 5.242 1 97.56 76 SER A O 1
ATOM 652 N N . ASP A 1 77 ? 5.711 24.969 4.566 1 96.5 77 ASP A N 1
ATOM 653 C CA . ASP A 1 77 ? 4.594 25.766 5.066 1 96.5 77 ASP A CA 1
ATOM 654 C C . ASP A 1 77 ? 3.326 25.5 4.258 1 96.5 77 ASP A C 1
ATOM 656 O O . ASP A 1 77 ? 2.217 25.594 4.785 1 96.5 77 ASP A O 1
ATOM 660 N N . ASN A 1 78 ? 3.605 25.188 2.99 1 96.12 78 ASN A N 1
ATOM 661 C CA . ASN A 1 78 ? 2.486 24.906 2.1 1 96.12 78 ASN A CA 1
ATOM 662 C C . ASN A 1 78 ? 2.529 23.469 1.599 1 96.12 78 ASN A C 1
ATOM 664 O O . ASN A 1 78 ? 3.555 23 1.091 1 96.12 78 ASN A O 1
ATOM 668 N N . PHE A 1 79 ? 1.475 22.812 1.779 1 97.88 79 PHE A N 1
ATOM 669 C CA . PHE A 1 79 ? 1.354 21.453 1.288 1 97.88 79 PHE A CA 1
ATOM 670 C C . PHE A 1 79 ? 1.059 21.438 -0.206 1 97.88 79 PHE A C 1
ATOM 672 O O . PHE A 1 79 ? -0.045 21.781 -0.629 1 97.88 79 PHE A O 1
ATOM 679 N N . ASN A 1 80 ? 2.023 21 -1.022 1 98.38 80 ASN A N 1
ATOM 680 C CA . ASN A 1 80 ? 1.812 20.859 -2.459 1 98.38 80 ASN A CA 1
ATOM 681 C C . ASN A 1 80 ? 1.088 19.547 -2.789 1 98.38 80 ASN A C 1
ATOM 683 O O . ASN A 1 80 ? 1.726 18.531 -3.074 1 98.38 80 ASN A O 1
ATOM 687 N N . GLU A 1 81 ? -0.182 19.703 -2.764 1 98.12 81 GLU A N 1
ATOM 688 C CA . GLU A 1 81 ? -1.042 18.531 -2.928 1 98.12 81 GLU A CA 1
ATOM 689 C C . GLU A 1 81 ? -0.775 17.844 -4.258 1 98.12 81 GLU A C 1
ATOM 691 O O . GLU A 1 81 ? -0.683 16.609 -4.312 1 98.12 81 GLU A O 1
ATOM 696 N N . GLU A 1 82 ? -0.637 18.594 -5.309 1 98.12 82 GLU A N 1
ATOM 697 C CA . GLU A 1 82 ? -0.459 18.031 -6.641 1 98.12 82 GLU A CA 1
ATOM 698 C C . GLU A 1 82 ? 0.851 17.25 -6.738 1 98.12 82 GLU A C 1
ATOM 700 O O . GLU A 1 82 ? 0.88 16.141 -7.258 1 98.12 82 GLU A O 1
ATOM 705 N N . LEU A 1 83 ? 1.913 17.875 -6.27 1 98.25 83 LEU A N 1
ATOM 706 C CA . LEU A 1 83 ? 3.211 17.219 -6.324 1 98.25 83 LEU A CA 1
ATOM 707 C C . LEU A 1 83 ? 3.23 15.977 -5.43 1 98.25 83 LEU A C 1
ATOM 709 O O . LEU A 1 83 ? 3.762 14.93 -5.816 1 98.25 83 LEU A O 1
ATOM 713 N N . TYR A 1 84 ? 2.676 16.078 -4.223 1 97.88 84 TYR A N 1
ATOM 714 C CA . TYR A 1 84 ? 2.611 14.938 -3.312 1 97.88 84 TYR A CA 1
ATOM 715 C C . TYR A 1 84 ? 1.874 13.766 -3.951 1 97.88 84 TYR A C 1
ATOM 717 O O . TYR A 1 84 ? 2.363 12.633 -3.936 1 97.88 84 TYR A O 1
ATOM 725 N N . TYR A 1 85 ? 0.756 14.102 -4.516 1 98 85 TYR A N 1
ATOM 726 C CA . TYR A 1 85 ? -0.047 13.078 -5.168 1 98 85 TYR A CA 1
ATOM 727 C C . TYR A 1 85 ? 0.726 12.422 -6.309 1 98 85 TYR A C 1
ATOM 729 O O . TYR A 1 85 ? 0.737 11.195 -6.434 1 98 85 TYR A O 1
ATOM 737 N N . LYS A 1 86 ? 1.34 13.188 -7.113 1 98.31 86 LYS A N 1
ATOM 738 C CA . LYS A 1 86 ? 2.066 12.672 -8.273 1 98.31 86 LYS A CA 1
ATOM 739 C C . LYS A 1 86 ? 3.186 11.727 -7.852 1 98.31 86 LYS A C 1
ATOM 741 O O . LYS A 1 86 ? 3.348 10.656 -8.43 1 98.31 86 LYS A O 1
ATOM 746 N N . ILE A 1 87 ? 3.914 12.109 -6.859 1 97.06 87 ILE A N 1
ATOM 747 C CA . ILE A 1 87 ? 5.031 11.297 -6.391 1 97.06 87 ILE A CA 1
ATOM 748 C C . ILE A 1 87 ? 4.512 10 -5.793 1 97.06 87 ILE A C 1
ATOM 750 O O . ILE A 1 87 ? 5.016 8.914 -6.102 1 97.06 87 ILE A O 1
ATOM 754 N N . LEU A 1 88 ? 3.463 10.078 -5 1 95.44 88 LEU A N 1
ATOM 755 C CA . LEU A 1 88 ? 2.891 8.891 -4.375 1 95.44 88 LEU A CA 1
ATOM 756 C C . LEU A 1 88 ? 2.314 7.949 -5.426 1 95.44 88 LEU A C 1
ATOM 758 O O . LEU A 1 88 ? 2.506 6.734 -5.348 1 95.44 88 LEU A O 1
ATOM 762 N N . MET A 1 89 ? 1.644 8.539 -6.395 1 96.62 89 MET A N 1
ATOM 763 C CA . MET A 1 89 ? 1.053 7.723 -7.453 1 96.62 89 MET A CA 1
ATOM 764 C C . MET A 1 89 ? 2.135 7.035 -8.273 1 96.62 89 MET A C 1
ATOM 766 O O . MET A 1 89 ? 1.975 5.883 -8.68 1 96.62 89 MET A O 1
ATOM 770 N N . ASP A 1 90 ? 3.197 7.715 -8.531 1 96.88 90 ASP A N 1
ATOM 771 C CA . ASP A 1 90 ? 4.297 7.102 -9.273 1 96.88 90 ASP A CA 1
ATOM 772 C C . ASP A 1 90 ? 4.902 5.938 -8.492 1 96.88 90 ASP A C 1
ATOM 774 O O . ASP A 1 90 ? 5.164 4.875 -9.055 1 96.88 90 ASP A O 1
ATOM 778 N N . LEU A 1 91 ? 5.094 6.117 -7.219 1 94.94 91 LEU A N 1
ATOM 779 C CA . LEU A 1 91 ? 5.613 5.059 -6.359 1 94.94 91 LEU A CA 1
ATOM 780 C C . LEU A 1 91 ? 4.672 3.855 -6.352 1 94.94 91 LEU A C 1
ATOM 782 O O . LEU A 1 91 ? 5.113 2.721 -6.551 1 94.94 91 LEU A O 1
ATOM 786 N N . LYS A 1 92 ? 3.432 4.109 -6.203 1 93.56 92 LYS A N 1
ATOM 787 C CA . LYS A 1 92 ? 2.445 3.037 -6.133 1 93.56 92 LYS A CA 1
ATOM 788 C C . LYS A 1 92 ? 2.32 2.316 -7.473 1 93.56 92 LYS A C 1
ATOM 790 O O . LYS A 1 92 ? 2.135 1.099 -7.512 1 93.56 92 LYS A O 1
ATOM 795 N N . THR A 1 93 ? 2.438 3.094 -8.5 1 96.5 93 THR A N 1
ATOM 796 C CA . THR A 1 93 ? 2.381 2.488 -9.828 1 96.5 93 THR A CA 1
ATOM 797 C C . THR A 1 93 ? 3.549 1.528 -10.031 1 96.5 93 THR A C 1
ATOM 799 O O . THR A 1 93 ? 3.355 0.391 -10.469 1 96.5 93 THR A O 1
ATOM 802 N N . LYS A 1 94 ? 4.707 1.941 -9.734 1 95.62 94 LYS A N 1
ATOM 803 C CA . LYS A 1 94 ? 5.891 1.101 -9.898 1 95.62 94 LYS A CA 1
ATOM 804 C C . LYS A 1 94 ? 5.82 -0.125 -8.992 1 95.62 94 LYS A C 1
ATOM 806 O O . LYS A 1 94 ? 6.137 -1.237 -9.414 1 95.62 94 LYS A O 1
ATOM 811 N N . ALA A 1 95 ? 5.379 0.057 -7.746 1 93.19 95 ALA A N 1
ATOM 812 C CA . ALA A 1 95 ? 5.219 -1.065 -6.824 1 93.19 95 ALA A CA 1
ATOM 813 C C . ALA A 1 95 ? 4.199 -2.07 -7.355 1 93.19 95 ALA A C 1
ATOM 815 O O . ALA A 1 95 ? 4.41 -3.281 -7.266 1 93.19 95 ALA A O 1
ATOM 816 N N . THR A 1 96 ? 3.113 -1.533 -7.891 1 94.94 96 THR A N 1
ATOM 817 C CA . THR A 1 96 ? 2.043 -2.389 -8.391 1 94.94 96 THR A CA 1
ATOM 818 C C . THR A 1 96 ? 2.525 -3.221 -9.578 1 94.94 96 THR A C 1
ATOM 820 O O . THR A 1 96 ? 2.209 -4.41 -9.672 1 94.94 96 THR A O 1
ATOM 823 N N . LYS A 1 97 ? 3.271 -2.609 -10.453 1 96.69 97 LYS A N 1
ATOM 824 C CA . LYS A 1 97 ? 3.814 -3.346 -11.594 1 96.69 97 LYS A CA 1
ATOM 825 C C . LYS A 1 97 ? 4.684 -4.512 -11.133 1 96.69 97 LYS A C 1
ATOM 827 O O . LYS A 1 97 ? 4.586 -5.617 -11.664 1 96.69 97 LYS A O 1
ATOM 832 N N . LEU A 1 98 ? 5.484 -4.316 -10.148 1 94.5 98 LEU A N 1
ATOM 833 C CA . LEU A 1 98 ? 6.352 -5.359 -9.617 1 94.5 98 LEU A CA 1
ATOM 834 C C . LEU A 1 98 ? 5.531 -6.453 -8.938 1 94.5 98 LEU A C 1
ATOM 836 O O . LEU A 1 98 ? 5.82 -7.641 -9.094 1 94.5 98 LEU A O 1
ATOM 840 N N . GLU A 1 99 ? 4.555 -6.039 -8.203 1 92.06 99 GLU A N 1
ATOM 841 C CA . GLU A 1 99 ? 3.666 -6.98 -7.535 1 92.06 99 GLU A CA 1
ATOM 842 C C . GLU A 1 99 ? 2.967 -7.891 -8.539 1 92.06 99 GLU A C 1
ATOM 844 O O . GLU A 1 99 ? 2.938 -9.109 -8.367 1 92.06 99 GLU A O 1
ATOM 849 N N . VAL A 1 100 ? 2.445 -7.281 -9.539 1 95.75 100 VAL A N 1
ATOM 850 C CA . VAL A 1 100 ? 1.722 -8.039 -10.555 1 95.75 100 VAL A CA 1
ATOM 851 C C . VAL A 1 100 ? 2.674 -9.016 -11.242 1 95.75 100 VAL A C 1
ATOM 853 O O . VAL A 1 100 ? 2.328 -10.172 -11.469 1 95.75 100 VAL A O 1
ATOM 856 N N . LYS A 1 101 ? 3.869 -8.523 -11.586 1 96 101 LYS A N 1
ATOM 857 C CA . LYS A 1 101 ? 4.875 -9.391 -12.188 1 96 101 LYS A CA 1
ATOM 858 C C . LYS A 1 101 ? 5.195 -10.578 -11.289 1 96 101 LYS A C 1
ATOM 860 O O . LYS A 1 101 ? 5.277 -11.719 -11.75 1 96 101 LYS A O 1
ATOM 865 N N . ARG A 1 102 ? 5.363 -10.352 -10.055 1 94.12 102 ARG A N 1
ATOM 866 C CA . ARG A 1 102 ? 5.688 -11.383 -9.078 1 94.12 102 ARG A CA 1
ATOM 867 C C . ARG A 1 102 ? 4.562 -12.406 -8.961 1 94.12 102 ARG A C 1
ATOM 869 O O . ARG A 1 102 ? 4.809 -13.609 -9.016 1 94.12 102 ARG A O 1
ATOM 876 N N . ILE A 1 103 ? 3.371 -11.938 -8.812 1 94.62 103 ILE A N 1
ATOM 877 C CA . ILE A 1 103 ? 2.215 -12.812 -8.633 1 94.62 103 ILE A CA 1
ATOM 878 C C . ILE A 1 103 ? 2.021 -13.68 -9.875 1 94.62 103 ILE A C 1
ATOM 880 O O . ILE A 1 103 ? 1.736 -14.875 -9.766 1 94.62 103 ILE A O 1
ATOM 884 N N . LYS A 1 104 ? 2.195 -13.031 -10.992 1 97 104 LYS A N 1
ATOM 885 C CA . LYS A 1 104 ? 2.072 -13.789 -12.234 1 97 104 LYS A CA 1
ATOM 886 C C . LYS A 1 104 ? 3.084 -14.93 -12.289 1 97 104 LYS A C 1
ATOM 888 O O . LYS A 1 104 ? 2.727 -16.062 -12.602 1 97 104 LYS A O 1
ATOM 893 N N . LYS A 1 105 ? 4.301 -14.609 -11.922 1 95.69 105 LYS A N 1
ATOM 894 C CA . LYS A 1 105 ? 5.363 -15.602 -11.977 1 95.69 105 LYS A CA 1
ATOM 895 C C . LYS A 1 105 ? 5.082 -16.766 -11.031 1 95.69 105 LYS A C 1
ATOM 897 O O . LYS A 1 105 ? 5.332 -17.922 -11.367 1 95.69 105 LYS A O 1
ATOM 902 N N . ILE A 1 106 ? 4.559 -16.469 -9.859 1 95.31 106 ILE A N 1
ATOM 903 C CA . ILE A 1 106 ? 4.219 -17.516 -8.891 1 95.31 106 ILE A CA 1
ATOM 904 C C . ILE A 1 106 ? 3.02 -18.312 -9.391 1 95.31 106 ILE A C 1
ATOM 906 O O . ILE A 1 106 ? 3.049 -19.547 -9.406 1 95.31 106 ILE A O 1
ATOM 910 N N . HIS A 1 107 ? 2.025 -17.625 -9.82 1 97 107 HIS A N 1
ATOM 911 C CA . HIS A 1 107 ? 0.777 -18.219 -10.289 1 97 107 HIS A CA 1
ATOM 912 C C . HIS A 1 107 ? 1.032 -19.25 -11.375 1 97 107 HIS A C 1
ATOM 914 O O . HIS A 1 107 ? 0.427 -20.328 -11.375 1 97 107 HIS A O 1
ATOM 920 N N . GLU A 1 108 ? 1.929 -18.984 -12.258 1 97.06 108 GLU A N 1
ATOM 921 C CA . GLU A 1 108 ? 2.195 -19.797 -13.438 1 97.06 108 GLU A CA 1
ATOM 922 C C . GLU A 1 108 ? 2.775 -21.156 -13.039 1 97.06 108 GLU A C 1
ATOM 924 O O . GLU A 1 108 ? 2.715 -22.109 -13.812 1 97.06 108 GLU A O 1
ATOM 929 N N . VAL A 1 109 ? 3.279 -21.266 -11.812 1 96.88 109 VAL A N 1
ATOM 930 C CA . VAL A 1 109 ? 3.941 -22.484 -11.359 1 96.88 109 VAL A CA 1
ATOM 931 C C . VAL A 1 109 ? 2.975 -23.312 -10.531 1 96.88 109 VAL A C 1
ATOM 933 O O . VAL A 1 109 ? 3.188 -24.516 -10.336 1 96.88 109 VAL A O 1
ATOM 936 N N . LEU A 1 110 ? 1.889 -22.812 -10.062 1 97.06 110 LEU A N 1
ATOM 937 C CA . LEU A 1 110 ? 0.999 -23.422 -9.086 1 97.06 110 LEU A CA 1
ATOM 938 C C . LEU A 1 110 ? -0.051 -24.281 -9.773 1 97.06 110 LEU A C 1
ATOM 940 O O . LEU A 1 110 ? -0.533 -23.953 -10.852 1 97.06 110 LEU A O 1
ATOM 944 N N . ASN A 1 111 ? -0.411 -25.375 -9.109 1 97.25 111 ASN A N 1
ATOM 945 C CA . ASN A 1 111 ? -1.591 -26.109 -9.539 1 97.25 111 ASN A CA 1
ATOM 946 C C . ASN A 1 111 ? -2.867 -25.531 -8.938 1 97.25 111 ASN A C 1
ATOM 948 O O . ASN A 1 111 ? -2.818 -24.547 -8.188 1 97.25 111 ASN A O 1
ATOM 952 N N . LYS A 1 112 ? -3.953 -26.125 -9.25 1 97.31 112 LYS A N 1
ATOM 953 C CA . LYS A 1 112 ? -5.254 -25.562 -8.898 1 97.31 112 LYS A CA 1
ATOM 954 C C . LYS A 1 112 ? -5.387 -25.391 -7.391 1 97.31 112 LYS A C 1
ATOM 956 O O . LYS A 1 112 ? -5.777 -24.328 -6.91 1 97.31 112 LYS A O 1
ATOM 961 N N . LYS A 1 113 ? -5.082 -26.406 -6.668 1 97 113 LYS A N 1
ATOM 962 C CA . LYS A 1 113 ? -5.203 -26.344 -5.215 1 97 113 LYS A CA 1
ATOM 963 C C . LYS A 1 113 ? -4.293 -25.281 -4.629 1 97 113 LYS A C 1
ATOM 965 O O . LYS A 1 113 ? -4.703 -24.516 -3.742 1 97 113 LYS A O 1
ATOM 970 N N . GLN A 1 114 ? -3.086 -25.234 -5.141 1 96.88 114 GLN A N 1
ATOM 971 C CA . GLN A 1 114 ? -2.115 -24.234 -4.688 1 96.88 114 GLN A CA 1
ATOM 972 C C . GLN A 1 114 ? -2.596 -22.828 -4.992 1 96.88 114 GLN A C 1
ATOM 974 O O . GLN A 1 114 ? -2.395 -21.906 -4.191 1 96.88 114 GLN A O 1
ATOM 979 N N . ARG A 1 115 ? -3.244 -22.578 -6.125 1 97.25 115 ARG A N 1
ATOM 980 C CA . ARG A 1 115 ? -3.77 -21.266 -6.477 1 97.25 115 ARG A CA 1
ATOM 981 C C . ARG A 1 115 ? -4.867 -20.828 -5.512 1 97.25 115 ARG A C 1
ATOM 983 O O . ARG A 1 115 ? -4.945 -19.672 -5.129 1 97.25 115 ARG A O 1
ATOM 990 N N . GLU A 1 116 ? -5.684 -21.719 -5.062 1 95.75 116 GLU A N 1
ATOM 991 C CA . GLU A 1 116 ? -6.723 -21.406 -4.082 1 95.75 116 GLU A CA 1
ATOM 992 C C . GLU A 1 116 ? -6.117 -20.984 -2.748 1 95.75 116 GLU A C 1
ATOM 994 O O . GLU A 1 116 ? -6.551 -20 -2.148 1 95.75 116 GLU A O 1
ATOM 999 N N . GLU A 1 117 ? -5.117 -21.703 -2.361 1 93.19 117 GLU A N 1
ATOM 1000 C CA . GLU A 1 117 ? -4.434 -21.375 -1.113 1 93.19 117 GLU A CA 1
ATOM 1001 C C . GLU A 1 117 ? -3.713 -20.031 -1.217 1 93.19 117 GLU A C 1
ATOM 1003 O O . GLU A 1 117 ? -3.701 -19.25 -0.261 1 93.19 117 GLU A O 1
ATOM 1008 N N . PHE A 1 118 ? -3.111 -19.922 -2.385 1 93.75 118 PHE A N 1
ATOM 1009 C CA . PHE A 1 118 ? -2.414 -18.672 -2.637 1 93.75 118 PHE A CA 1
ATOM 1010 C C . PHE A 1 118 ? -3.385 -17.5 -2.604 1 93.75 118 PHE A C 1
ATOM 1012 O O . PHE A 1 118 ? -3.076 -16.438 -2.039 1 93.75 118 PHE A O 1
ATOM 1019 N N . ALA A 1 119 ? -4.574 -17.609 -3.217 1 92.81 119 ALA A N 1
ATOM 1020 C CA . ALA A 1 119 ? -5.613 -16.578 -3.195 1 92.81 119 ALA A CA 1
ATOM 1021 C C . ALA A 1 119 ? -6.012 -16.234 -1.765 1 92.81 119 ALA A C 1
ATOM 1023 O O . ALA A 1 119 ? -6.133 -15.055 -1.416 1 92.81 119 ALA A O 1
ATOM 1024 N N . ASP A 1 120 ? -6.16 -17.234 -0.946 1 87.44 120 ASP A N 1
ATOM 1025 C CA . ASP A 1 120 ? -6.527 -17.031 0.453 1 87.44 120 ASP A CA 1
ATOM 1026 C C . ASP A 1 120 ? -5.449 -16.25 1.196 1 87.44 120 ASP A C 1
ATOM 1028 O O . ASP A 1 120 ? -5.762 -15.375 2.008 1 87.44 120 ASP A O 1
ATOM 1032 N N . TYR A 1 121 ? -4.32 -16.641 0.872 1 84.06 121 TYR A N 1
ATOM 1033 C CA . TYR A 1 121 ? -3.184 -15.977 1.507 1 84.06 121 TYR A CA 1
ATOM 1034 C C . TYR A 1 121 ? -3.146 -14.492 1.154 1 84.06 121 TYR A C 1
ATOM 1036 O O . TYR A 1 121 ? -2.938 -13.648 2.027 1 84.06 121 TYR A O 1
ATOM 1044 N N . LEU A 1 122 ? -3.316 -14.203 -0.209 1 85.56 122 LEU A N 1
ATOM 1045 C CA . LEU A 1 122 ? -3.258 -12.812 -0.662 1 85.56 122 LEU A CA 1
ATOM 1046 C C . LEU A 1 122 ? -4.414 -12.008 -0.087 1 85.56 122 LEU A C 1
ATOM 1048 O O . LEU A 1 122 ? -4.262 -10.812 0.197 1 85.56 122 LEU A O 1
ATOM 1052 N N . GLU A 1 123 ? -5.535 -12.625 0.054 1 78.25 123 GLU A N 1
ATOM 1053 C CA . GLU A 1 123 ? -6.703 -11.961 0.625 1 78.25 123 GLU A CA 1
ATOM 1054 C C . GLU A 1 123 ? -6.438 -11.516 2.062 1 78.25 123 GLU A C 1
ATOM 1056 O O . GLU A 1 123 ? -6.855 -10.43 2.469 1 78.25 123 GLU A O 1
ATOM 1061 N N . GLU A 1 124 ? -5.855 -12.359 2.779 1 62 124 GLU A N 1
ATOM 1062 C CA . GLU A 1 124 ? -5.566 -12.047 4.176 1 62 124 GLU A CA 1
ATOM 1063 C C . GLU A 1 124 ? -4.645 -10.836 4.293 1 62 124 GLU A C 1
ATOM 1065 O O . GLU A 1 124 ? -4.715 -10.086 5.27 1 62 124 GLU A O 1
ATOM 1070 N N . TRP A 1 125 ? -4.004 -10.711 3.27 1 54.78 125 TRP A N 1
ATOM 1071 C CA . TRP A 1 125 ? -3.041 -9.617 3.322 1 54.78 125 TRP A CA 1
ATOM 1072 C C . TRP A 1 125 ? -3.656 -8.328 2.795 1 54.78 125 TRP A C 1
ATOM 1074 O O . TRP A 1 125 ? -3.273 -7.234 3.215 1 54.78 125 TRP A O 1
ATOM 1084 N N . GLU A 1 126 ? -4.641 -8.469 1.743 1 48.09 126 GLU A N 1
ATOM 1085 C CA . GLU A 1 126 ? -5.332 -7.289 1.232 1 48.09 126 GLU A CA 1
ATOM 1086 C C . GLU A 1 126 ? -6.301 -6.723 2.27 1 48.09 126 GLU A C 1
ATOM 1088 O O . GLU A 1 126 ? -6.5 -5.508 2.34 1 48.09 126 GLU A O 1
ATOM 1093 N N . ILE A 1 127 ? -7.148 -7.461 3.025 1 36.09 127 ILE A N 1
ATOM 1094 C CA . ILE A 1 127 ? -8.156 -7.082 4.012 1 36.09 127 ILE A CA 1
ATOM 1095 C C . ILE A 1 127 ? -7.48 -6.414 5.207 1 36.09 127 ILE A C 1
ATOM 1097 O O . ILE A 1 127 ? -8.023 -5.461 5.777 1 36.09 127 ILE A O 1
ATOM 1101 N N . GLU A 1 128 ? -6.391 -6.594 5.488 1 35.09 128 GLU A N 1
ATOM 1102 C CA . GLU A 1 128 ? -5.879 -6.059 6.746 1 35.09 128 GLU A CA 1
ATOM 1103 C C . GLU A 1 128 ? -5.18 -4.719 6.535 1 35.09 128 GLU A C 1
ATOM 1105 O O . GLU A 1 128 ? -4.621 -4.469 5.465 1 35.09 128 GLU A O 1
ATOM 1110 N N . MET B 1 1 ? 13.742 -5.074 10.453 1 17.88 1 MET B N 1
ATOM 1111 C CA . MET B 1 1 ? 13.641 -3.84 9.68 1 17.88 1 MET B CA 1
ATOM 1112 C C . MET B 1 1 ? 12.547 -3.949 8.617 1 17.88 1 MET B C 1
ATOM 1114 O O . MET B 1 1 ? 11.898 -2.957 8.289 1 17.88 1 MET B O 1
ATOM 1118 N N . ASN B 1 2 ? 12.297 -5.238 7.898 1 22.91 2 ASN B N 1
ATOM 1119 C CA . ASN B 1 2 ? 11.492 -5.805 6.824 1 22.91 2 ASN B CA 1
ATOM 1120 C C . ASN B 1 2 ? 10 -5.723 7.145 1 22.91 2 ASN B C 1
ATOM 1122 O O . ASN B 1 2 ? 9.18 -5.527 6.246 1 22.91 2 ASN B O 1
ATOM 1126 N N . MET B 1 3 ? 9.625 -5.965 8.375 1 27.62 3 MET B N 1
ATOM 1127 C CA . MET B 1 3 ? 8.328 -5.996 9.039 1 27.62 3 MET B CA 1
ATOM 1128 C C . MET B 1 3 ? 7.676 -4.617 9.016 1 27.62 3 MET B C 1
ATOM 1130 O O . MET B 1 3 ? 6.566 -4.441 9.523 1 27.62 3 MET B O 1
ATOM 1134 N N . LYS B 1 4 ? 8.516 -3.682 8.695 1 28.66 4 LYS B N 1
ATOM 1135 C CA . LYS B 1 4 ? 8.211 -2.287 8.992 1 28.66 4 LYS B CA 1
ATOM 1136 C C . LYS B 1 4 ? 7.406 -1.646 7.867 1 28.66 4 LYS B C 1
ATOM 1138 O O . LYS B 1 4 ? 6.621 -0.727 8.102 1 28.66 4 LYS B O 1
ATOM 1143 N N . ILE B 1 5 ? 7.469 -2.08 6.625 1 29.94 5 ILE B N 1
ATOM 1144 C CA . ILE B 1 5 ? 6.859 -1.357 5.512 1 29.94 5 ILE B CA 1
ATOM 1145 C C . ILE B 1 5 ? 5.383 -1.731 5.398 1 29.94 5 ILE B C 1
ATOM 1147 O O . ILE B 1 5 ? 4.535 -0.869 5.156 1 29.94 5 ILE B O 1
ATOM 1151 N N . LEU B 1 6 ? 4.887 -3.012 5.52 1 32.41 6 LEU B N 1
ATOM 1152 C CA . LEU B 1 6 ? 3.516 -3.514 5.5 1 32.41 6 LEU B CA 1
ATOM 1153 C C . LEU B 1 6 ? 2.619 -2.68 6.41 1 32.41 6 LEU B C 1
ATOM 1155 O O . LEU B 1 6 ? 1.458 -2.428 6.078 1 32.41 6 LEU B O 1
ATOM 1159 N N . LYS B 1 7 ? 3.273 -2.092 7.273 1 33.44 7 LYS B N 1
ATOM 1160 C CA . LYS B 1 7 ? 2.596 -1.341 8.328 1 33.44 7 LYS B CA 1
ATOM 1161 C C . LYS B 1 7 ? 2.098 0.005 7.809 1 33.44 7 LYS B C 1
ATOM 1163 O O . LYS B 1 7 ? 1.035 0.479 8.219 1 33.44 7 LYS B O 1
ATOM 1168 N N . ILE B 1 8 ? 2.619 0.354 6.633 1 35.75 8 ILE B N 1
ATOM 1169 C CA . ILE B 1 8 ? 2.301 1.743 6.32 1 35.75 8 ILE B CA 1
ATOM 1170 C C . ILE B 1 8 ? 0.921 1.823 5.672 1 35.75 8 ILE B C 1
ATOM 1172 O O . ILE B 1 8 ? 0.115 2.691 6.016 1 35.75 8 ILE B O 1
ATOM 1176 N N . PHE B 1 9 ? 0.658 0.976 4.574 1 36.78 9 PHE B N 1
ATOM 1177 C CA . PHE B 1 9 ? -0.688 1.073 4.023 1 36.78 9 PHE B CA 1
ATOM 1178 C C . PHE B 1 9 ? -1.734 0.768 5.086 1 36.78 9 PHE B C 1
ATOM 1180 O O . PHE B 1 9 ? -2.777 1.421 5.145 1 36.78 9 PHE B O 1
ATOM 1187 N N . LEU B 1 10 ? -1.4 -0.145 5.836 1 38.34 10 LEU B N 1
ATOM 1188 C CA . LEU B 1 10 ? -2.26 -0.525 6.953 1 38.34 10 LEU B CA 1
ATOM 1189 C C . LEU B 1 10 ? -2.426 0.633 7.93 1 38.34 10 LEU B C 1
ATOM 1191 O O . LEU B 1 10 ? -3.496 0.804 8.523 1 38.34 10 LEU B O 1
ATOM 1195 N N . LEU B 1 11 ? -1.439 1.264 7.93 1 38.41 11 LEU B N 1
ATOM 1196 C CA . LEU B 1 11 ? -1.565 2.34 8.906 1 38.41 11 LEU B CA 1
ATOM 1197 C C . LEU B 1 11 ? -2.637 3.338 8.484 1 38.41 11 LEU B C 1
ATOM 1199 O O . LEU B 1 11 ? -3.406 3.822 9.32 1 38.41 11 LEU B O 1
ATOM 1203 N N . LEU B 1 12 ? -2.662 3.592 7.227 1 39.53 12 LEU B N 1
ATOM 1204 C CA . LEU B 1 12 ? -3.672 4.578 6.859 1 39.53 12 LEU B CA 1
ATOM 1205 C C . LEU B 1 12 ? -5.074 4.004 7.02 1 39.53 12 LEU B C 1
ATOM 1207 O O . LEU B 1 12 ? -5.988 4.703 7.465 1 39.53 12 LEU B O 1
ATOM 1211 N N . ILE B 1 13 ? -5.195 2.797 6.508 1 40.53 13 ILE B N 1
ATOM 1212 C CA . ILE B 1 13 ? -6.52 2.213 6.684 1 40.53 13 ILE B CA 1
ATOM 1213 C C . ILE B 1 13 ? -6.793 1.986 8.164 1 40.53 13 ILE B C 1
ATOM 1215 O O . ILE B 1 13 ? -7.914 2.186 8.641 1 40.53 13 ILE B O 1
ATOM 1219 N N . SER B 1 14 ? -5.797 1.599 8.711 1 40.22 14 SER B N 1
ATOM 1220 C CA . SER B 1 14 ? -6.016 1.375 10.133 1 40.22 14 SER B CA 1
ATOM 1221 C C . SER B 1 14 ? -6.547 2.631 10.812 1 40.22 14 SER B C 1
ATOM 1223 O O . SER B 1 14 ? -7.301 2.545 11.789 1 40.22 14 SER B O 1
ATOM 1225 N N . PHE B 1 15 ? -6.18 3.574 10.141 1 38.88 15 PHE B N 1
ATOM 1226 C CA . PHE B 1 15 ? -6.746 4.746 10.797 1 38.88 15 PHE B CA 1
ATOM 1227 C C . PHE B 1 15 ? -8.266 4.758 10.664 1 38.88 15 PHE B C 1
ATOM 1229 O O . PHE B 1 15 ? -8.969 5.199 11.57 1 38.88 15 PHE B O 1
ATOM 1236 N N . VAL B 1 16 ? -8.789 4.289 9.531 1 37.38 16 VAL B N 1
ATOM 1237 C CA . VAL B 1 16 ? -10.234 4.414 9.344 1 37.38 16 VAL B CA 1
ATOM 1238 C C . VAL B 1 16 ? -10.945 3.27 10.062 1 37.38 16 VAL B C 1
ATOM 1240 O O . VAL B 1 16 ? -12.133 3.371 10.383 1 37.38 16 VAL B O 1
ATOM 1243 N N . LEU B 1 17 ? -10.438 2.076 9.984 1 38.94 17 LEU B N 1
ATOM 1244 C CA . LEU B 1 17 ? -11.258 1.066 10.641 1 38.94 17 LEU B CA 1
ATOM 1245 C C . LEU B 1 17 ? -11.648 1.516 12.047 1 38.94 17 LEU B C 1
ATOM 1247 O O . LEU B 1 17 ? -12.422 0.839 12.727 1 38.94 17 LEU B O 1
ATOM 1251 N N . ILE B 1 18 ? -11.148 2.506 12.453 1 37.06 18 ILE B N 1
ATOM 1252 C CA . ILE B 1 18 ? -11.586 2.906 13.781 1 37.06 18 ILE B CA 1
ATOM 1253 C C . ILE B 1 18 ? -13 3.477 13.711 1 37.06 18 ILE B C 1
ATOM 1255 O O . ILE B 1 18 ? -13.688 3.572 14.734 1 37.06 18 ILE B O 1
ATOM 1259 N N . LEU B 1 19 ? -13.5 3.824 12.523 1 33.91 19 LEU B N 1
ATOM 1260 C CA . LEU B 1 19 ? -14.758 4.543 12.656 1 33.91 19 LEU B CA 1
ATOM 1261 C C . LEU B 1 19 ? -15.875 3.6 13.094 1 33.91 19 LEU B C 1
ATOM 1263 O O . LEU B 1 19 ? -16.969 4.047 13.453 1 33.91 19 LEU B O 1
ATOM 1267 N N . ASN B 1 20 ? -15.906 2.428 12.742 1 34.88 20 ASN B N 1
ATOM 1268 C CA . ASN B 1 20 ? -17.125 1.759 13.164 1 34.88 20 ASN B CA 1
ATOM 1269 C C . ASN B 1 20 ? -17.188 1.581 14.672 1 34.88 20 ASN B C 1
ATOM 1271 O O . ASN B 1 20 ? -17.953 0.767 15.18 1 34.88 20 ASN B O 1
ATOM 1275 N N . ALA B 1 21 ? -16.172 1.629 15.477 1 35.06 21 ALA B N 1
ATOM 1276 C CA . ALA B 1 21 ? -16.531 1.339 16.859 1 35.06 21 ALA B CA 1
ATOM 1277 C C . ALA B 1 21 ? -17.547 2.352 17.375 1 35.06 21 ALA B C 1
ATOM 1279 O O . ALA B 1 21 ? -17.375 3.561 17.219 1 35.06 21 ALA B O 1
ATOM 1280 N N . ASP B 1 22 ? -18.75 2.297 17.484 1 34 22 ASP B N 1
ATOM 1281 C CA . ASP B 1 22 ? -19.641 3.043 18.359 1 34 22 ASP B CA 1
ATOM 1282 C C . ASP B 1 22 ? -18.906 3.576 19.578 1 34 22 ASP B C 1
ATOM 1284 O O . ASP B 1 22 ? -19.219 4.648 20.094 1 34 22 ASP B O 1
ATOM 1288 N N . ASN B 1 23 ? -18.688 2.658 20.734 1 33.94 23 ASN B N 1
ATOM 1289 C CA . ASN B 1 23 ? -18.203 3.25 21.984 1 33.94 23 ASN B CA 1
ATOM 1290 C C . ASN B 1 23 ? -17 4.16 21.734 1 33.94 23 ASN B C 1
ATOM 1292 O O . ASN B 1 23 ? -16.422 4.148 20.641 1 33.94 23 ASN B O 1
ATOM 1296 N N . LYS B 1 24 ? -16.094 4.504 22.938 1 32.16 24 LYS B N 1
ATOM 1297 C CA . LYS B 1 24 ? -14.898 5.328 23.141 1 32.16 24 LYS B CA 1
ATOM 1298 C C . LYS B 1 24 ? -13.82 5 22.109 1 32.16 24 LYS B C 1
ATOM 1300 O O . LYS B 1 24 ? -12.68 4.711 22.484 1 32.16 24 LYS B O 1
ATOM 1305 N N . HIS B 1 25 ? -13.992 4.176 21.266 1 33.47 25 HIS B N 1
ATOM 1306 C CA . HIS B 1 25 ? -12.797 3.938 20.469 1 33.47 25 HIS B CA 1
ATOM 1307 C C . HIS B 1 25 ? -12.273 5.23 19.844 1 33.47 25 HIS B C 1
ATOM 1309 O O . HIS B 1 25 ? -12.961 5.844 19.016 1 33.47 25 HIS B O 1
ATOM 1315 N N . LYS B 1 26 ? -11.75 5.996 20.594 1 35.97 26 LYS B N 1
ATOM 1316 C CA . LYS B 1 26 ? -10.93 7.199 20.438 1 35.97 26 LYS B CA 1
ATOM 1317 C C . LYS B 1 26 ? -10.211 7.203 19.094 1 35.97 26 LYS B C 1
ATOM 1319 O O . LYS B 1 26 ? -9.539 6.23 18.75 1 35.97 26 LYS B O 1
ATOM 1324 N N . TYR B 1 27 ? -10.781 7.816 18.156 1 39.03 27 TYR B N 1
ATOM 1325 C CA . TYR B 1 27 ? -10.086 8.195 16.938 1 39.03 27 TYR B CA 1
ATOM 1326 C C . TYR B 1 27 ? -8.578 8.203 17.141 1 39.03 27 TYR B C 1
ATOM 1328 O O . TYR B 1 27 ? -8.094 8.484 18.25 1 39.03 27 TYR B O 1
ATOM 1336 N N . SER B 1 28 ? -7.906 7.211 16.5 1 44.12 28 SER B N 1
ATOM 1337 C CA . SER B 1 28 ? -6.449 7.102 16.531 1 44.12 28 SER B CA 1
ATOM 1338 C C . SER B 1 28 ? -5.789 8.469 16.391 1 44.12 28 SER B C 1
ATOM 1340 O O . SER B 1 28 ? -4.699 8.578 15.82 1 44.12 28 SER B O 1
ATOM 1342 N N . TYR B 1 29 ? -6.68 9.492 16.266 1 47.38 29 TYR B N 1
ATOM 1343 C CA . TYR B 1 29 ? -5.844 10.672 16.453 1 47.38 29 TYR B CA 1
ATOM 1344 C C . TYR B 1 29 ? -4.785 10.422 17.516 1 47.38 29 TYR B C 1
ATOM 1346 O O . TYR B 1 29 ? -3.855 11.219 17.688 1 47.38 29 TYR B O 1
ATOM 1354 N N . LYS B 1 30 ? -5.164 9.328 18.078 1 51.62 30 LYS B N 1
ATOM 1355 C CA . LYS B 1 30 ? -4.207 8.969 19.125 1 51.62 30 LYS B CA 1
ATOM 1356 C C . LYS B 1 30 ? -2.803 8.812 18.562 1 51.62 30 LYS B C 1
ATOM 1358 O O . LYS B 1 30 ? -1.814 9.094 19.25 1 51.62 30 LYS B O 1
ATOM 1363 N N . ASP B 1 31 ? -2.979 8.633 17.078 1 61.72 31 ASP B N 1
ATOM 1364 C CA . ASP B 1 31 ? -1.676 8.461 16.438 1 61.72 31 ASP B CA 1
ATOM 1365 C C . ASP B 1 31 ? -0.981 9.805 16.234 1 61.72 31 ASP B C 1
ATOM 1367 O O . ASP B 1 31 ? 0.159 9.852 15.766 1 61.72 31 ASP B O 1
ATOM 1371 N N . LEU B 1 32 ? -1.798 10.773 16.594 1 79.88 32 LEU B N 1
ATOM 1372 C CA . LEU B 1 32 ? -1.132 12.062 16.391 1 79.88 32 LEU B CA 1
ATOM 1373 C C . LEU B 1 32 ? -0.676 12.648 17.719 1 79.88 32 LEU B C 1
ATOM 1375 O O . LEU B 1 32 ? -0.297 13.82 17.781 1 79.88 32 LEU B O 1
ATOM 1379 N N . ASP B 1 33 ? -0.753 11.758 18.797 1 78.31 33 ASP B N 1
ATOM 1380 C CA . ASP B 1 33 ? -0.388 12.203 20.141 1 78.31 33 ASP B CA 1
ATOM 1381 C C . ASP B 1 33 ? 1.054 12.703 20.172 1 78.31 33 ASP B C 1
ATOM 1383 O O . ASP B 1 33 ? 1.388 13.594 20.969 1 78.31 33 ASP B O 1
ATOM 1387 N N . TYR B 1 34 ? 1.794 12.25 19.359 1 82.94 34 TYR B N 1
ATOM 1388 C CA . TYR B 1 34 ? 3.203 12.617 19.312 1 82.94 34 TYR B CA 1
ATOM 1389 C C . TYR B 1 34 ? 3.375 14.047 18.797 1 82.94 34 TYR B C 1
ATOM 1391 O O . TYR B 1 34 ? 4.449 14.633 18.938 1 82.94 34 TYR B O 1
ATOM 1399 N N . LEU B 1 35 ? 2.342 14.742 18.359 1 92.94 35 LEU B N 1
ATOM 1400 C CA . LEU B 1 35 ? 2.436 16.047 17.734 1 92.94 35 LEU B CA 1
ATOM 1401 C C . LEU B 1 35 ? 2.191 17.156 18.75 1 92.94 35 LEU B C 1
ATOM 1403 O O . LEU B 1 35 ? 2.303 18.344 18.422 1 92.94 35 LEU B O 1
ATOM 1407 N N . ASP B 1 36 ? 1.902 16.891 20.031 1 91.75 36 ASP B N 1
ATOM 1408 C CA . ASP B 1 36 ? 1.63 17.891 21.062 1 91.75 36 ASP B CA 1
ATOM 1409 C C . ASP B 1 36 ? 0.618 18.922 20.578 1 91.75 36 ASP B C 1
ATOM 1411 O O . ASP B 1 36 ? 0.874 20.125 20.641 1 91.75 36 ASP B O 1
ATOM 1415 N N . LEU B 1 37 ? -0.459 18.5 20.031 1 95.12 37 LEU B N 1
ATOM 1416 C CA . LEU B 1 37 ? -1.522 19.359 19.531 1 95.12 37 LEU B CA 1
ATOM 1417 C C . LEU B 1 37 ? -2.219 20.094 20.672 1 95.12 37 LEU B C 1
ATOM 1419 O O . LEU B 1 37 ? -2.443 19.516 21.734 1 95.12 37 LEU B O 1
ATOM 1423 N N . ASN B 1 38 ? -2.568 21.312 20.469 1 94.25 38 ASN B N 1
ATOM 1424 C CA . ASN B 1 38 ? -3.428 21.969 21.453 1 94.25 38 ASN B CA 1
ATOM 1425 C C . ASN B 1 38 ? -4.898 21.641 21.219 1 94.25 38 ASN B C 1
ATOM 1427 O O . ASN B 1 38 ? -5.242 20.984 20.234 1 94.25 38 ASN B O 1
ATOM 1431 N N . GLU B 1 39 ? -5.73 22.062 22.047 1 93.12 39 GLU B N 1
ATOM 1432 C CA . GLU B 1 39 ? -7.141 21.688 22.047 1 93.12 39 GLU B CA 1
ATOM 1433 C C . GLU B 1 39 ? -7.824 22.109 20.75 1 93.12 39 GLU B C 1
ATOM 1435 O O . GLU B 1 39 ? -8.648 21.391 20.203 1 93.12 39 GLU B O 1
ATOM 1440 N N . ASP B 1 40 ? -7.492 23.312 20.281 1 95.81 40 ASP B N 1
ATOM 1441 C CA . ASP B 1 40 ? -8.102 23.812 19.047 1 95.81 40 ASP B CA 1
ATOM 1442 C C . ASP B 1 40 ? -7.676 22.969 17.844 1 95.81 40 ASP B C 1
ATOM 1444 O O . ASP B 1 40 ? -8.5 22.641 16.984 1 95.81 40 ASP B O 1
ATOM 1448 N N . GLN B 1 41 ? -6.359 22.641 17.781 1 96.5 41 GLN B N 1
ATOM 1449 C CA . GLN B 1 41 ? -5.855 21.781 16.719 1 96.5 41 GLN B CA 1
ATOM 1450 C C . GLN B 1 41 ? -6.559 20.422 16.719 1 96.5 41 GLN B C 1
ATOM 1452 O O . GLN B 1 41 ? -6.953 19.922 15.664 1 96.5 41 GLN B O 1
ATOM 1457 N N . VAL B 1 42 ? -6.727 19.844 17.875 1 92.75 42 VAL B N 1
ATOM 1458 C CA . VAL B 1 42 ? -7.359 18.531 18.016 1 92.75 42 VAL B CA 1
ATOM 1459 C C . VAL B 1 42 ? -8.781 18.594 17.469 1 92.75 42 VAL B C 1
ATOM 1461 O O . VAL B 1 42 ? -9.195 17.719 16.688 1 92.75 42 VAL B O 1
ATOM 1464 N N . LYS B 1 43 ? -9.492 19.594 17.844 1 93.62 43 LYS B N 1
ATOM 1465 C CA . LYS B 1 43 ? -10.875 19.734 17.406 1 93.62 43 LYS B CA 1
ATOM 1466 C C . LYS B 1 43 ? -10.977 19.844 15.891 1 93.62 43 LYS B C 1
ATOM 1468 O O . LYS B 1 43 ? -11.812 19.188 15.273 1 93.62 43 LYS B O 1
ATOM 1473 N N . VAL B 1 44 ? -10.117 20.672 15.281 1 95.56 44 VAL B N 1
ATOM 1474 C CA . VAL B 1 44 ? -10.156 20.891 13.836 1 95.56 44 VAL B CA 1
ATOM 1475 C C . VAL B 1 44 ? -9.789 19.594 13.109 1 95.56 44 VAL B C 1
ATOM 1477 O O . VAL B 1 44 ? -10.445 19.219 12.141 1 95.56 44 VAL B O 1
ATOM 1480 N N . ILE B 1 45 ? -8.781 18.906 13.57 1 94.06 45 ILE B N 1
ATOM 1481 C CA . ILE B 1 45 ? -8.328 17.672 12.93 1 94.06 45 ILE B CA 1
ATOM 1482 C C . ILE B 1 45 ? -9.398 16.594 13.062 1 94.06 45 ILE B C 1
ATOM 1484 O O . ILE B 1 45 ? -9.688 15.867 12.109 1 94.06 45 ILE B O 1
ATOM 1488 N N . LYS B 1 46 ? -9.938 16.5 14.234 1 89.81 46 LYS B N 1
ATOM 1489 C CA . LYS B 1 46 ? -11 15.531 14.438 1 89.81 46 LYS B CA 1
ATOM 1490 C C . LYS B 1 46 ? -12.148 15.75 13.461 1 89.81 46 LYS B C 1
ATOM 1492 O O . LYS B 1 46 ? -12.633 14.797 12.844 1 89.81 46 LYS B O 1
ATOM 1497 N N . LYS B 1 47 ? -12.562 16.938 13.367 1 93.56 47 LYS B N 1
ATOM 1498 C CA . LYS B 1 47 ? -13.641 17.266 12.438 1 93.56 47 LYS B CA 1
ATOM 1499 C C . LYS B 1 47 ? -13.242 16.938 11 1 93.56 47 LYS B C 1
ATOM 1501 O O . LYS B 1 47 ? -14.039 16.391 10.242 1 93.56 47 LYS B O 1
ATOM 1506 N N . ALA B 1 48 ? -12 17.312 10.625 1 91.81 48 ALA B N 1
ATOM 1507 C CA . ALA B 1 48 ? -11.508 17.047 9.273 1 91.81 48 ALA B CA 1
ATOM 1508 C C . ALA B 1 48 ? -11.516 15.547 8.977 1 91.81 48 ALA B C 1
ATOM 1510 O O . ALA B 1 48 ? -11.891 15.133 7.879 1 91.81 48 ALA B O 1
ATOM 1511 N N . LEU B 1 49 ? -11.125 14.812 9.945 1 89.75 49 LEU B N 1
ATOM 1512 C CA . LEU B 1 49 ? -11.062 13.367 9.75 1 89.75 49 LEU B CA 1
ATOM 1513 C C . LEU B 1 49 ? -12.461 12.758 9.711 1 89.75 49 LEU B C 1
ATOM 1515 O O . LEU B 1 49 ? -12.711 11.812 8.953 1 89.75 49 LEU B O 1
ATOM 1519 N N . LEU B 1 50 ? -13.32 13.289 10.516 1 91.62 50 LEU B N 1
ATOM 1520 C CA . LEU B 1 50 ? -14.711 12.836 10.492 1 91.62 50 LEU B CA 1
ATOM 1521 C C . LEU B 1 50 ? -15.344 13.102 9.125 1 91.62 50 LEU B C 1
ATOM 1523 O O . LEU B 1 50 ? -16.156 12.305 8.648 1 91.62 50 LEU B O 1
ATOM 1527 N N . ASP B 1 51 ? -14.922 14.172 8.539 1 92.56 51 ASP B N 1
ATOM 1528 C CA . ASP B 1 51 ? -15.453 14.531 7.23 1 92.56 51 ASP B CA 1
ATOM 1529 C C . ASP B 1 51 ? -15.031 13.516 6.172 1 92.56 51 ASP B C 1
ATOM 1531 O O . ASP B 1 51 ? -15.656 13.43 5.109 1 92.56 51 ASP B O 1
ATOM 1535 N N . LEU B 1 52 ? -14.016 12.789 6.473 1 93.94 52 LEU B N 1
ATOM 1536 C CA . LEU B 1 52 ? -13.508 11.82 5.5 1 93.94 52 LEU B CA 1
ATOM 1537 C C . LEU B 1 52 ? -14.102 10.438 5.746 1 93.94 52 LEU B C 1
ATOM 1539 O O . LEU B 1 52 ? -13.906 9.523 4.941 1 93.94 52 LEU B O 1
ATOM 1543 N N . LYS B 1 53 ? -14.82 10.297 6.727 1 91.5 53 LYS B N 1
ATOM 1544 C CA . LYS B 1 53 ? -15.352 9 7.141 1 91.5 53 LYS B CA 1
ATOM 1545 C C . LYS B 1 53 ? -16.172 8.367 6.027 1 91.5 53 LYS B C 1
ATOM 1547 O O . LYS B 1 53 ? -16.031 7.176 5.742 1 91.5 53 LYS B O 1
ATOM 1552 N N . LYS B 1 54 ? -17.016 9.156 5.465 1 94.06 54 LYS B N 1
ATOM 1553 C CA . LYS B 1 54 ? -17.875 8.625 4.402 1 94.06 54 LYS B CA 1
ATOM 1554 C C . LYS B 1 54 ? -17.031 8.148 3.219 1 94.06 54 LYS B C 1
ATOM 1556 O O . LYS B 1 54 ? -17.312 7.098 2.639 1 94.06 54 LYS B O 1
ATOM 1561 N N . ASP B 1 55 ? -16.047 8.938 2.867 1 94.75 55 ASP B N 1
ATOM 1562 C CA . ASP B 1 55 ? -15.156 8.562 1.769 1 94.75 55 ASP B CA 1
ATOM 1563 C C . ASP B 1 55 ? -14.461 7.238 2.059 1 94.75 55 ASP B C 1
ATOM 1565 O O . ASP B 1 55 ? -14.367 6.371 1.187 1 94.75 55 ASP B O 1
ATOM 1569 N N . TYR B 1 56 ? -14 7.07 3.242 1 92.38 56 TYR B N 1
ATOM 1570 C CA . TYR B 1 56 ? -13.305 5.844 3.615 1 92.38 56 TYR B CA 1
ATOM 1571 C C . TYR B 1 56 ? -14.258 4.656 3.635 1 92.38 56 TYR B C 1
ATOM 1573 O O . TYR B 1 56 ? -13.898 3.553 3.215 1 92.38 56 TYR B O 1
ATOM 1581 N N . LYS B 1 57 ? -15.414 4.891 4.113 1 92.94 57 LYS B N 1
ATOM 1582 C CA . LYS B 1 57 ? -16.406 3.828 4.109 1 92.94 57 LYS B CA 1
ATOM 1583 C C . LYS B 1 57 ? -16.703 3.35 2.689 1 92.94 57 LYS B C 1
ATOM 1585 O O . LYS B 1 57 ? -16.734 2.145 2.428 1 92.94 57 LYS B O 1
ATOM 1590 N N . GLU B 1 58 ? -16.891 4.305 1.847 1 95.31 58 GLU B N 1
ATOM 1591 C CA . GLU B 1 58 ? -17.156 3.969 0.45 1 95.31 58 GLU B CA 1
ATOM 1592 C C . GLU B 1 58 ? -15.969 3.225 -0.162 1 9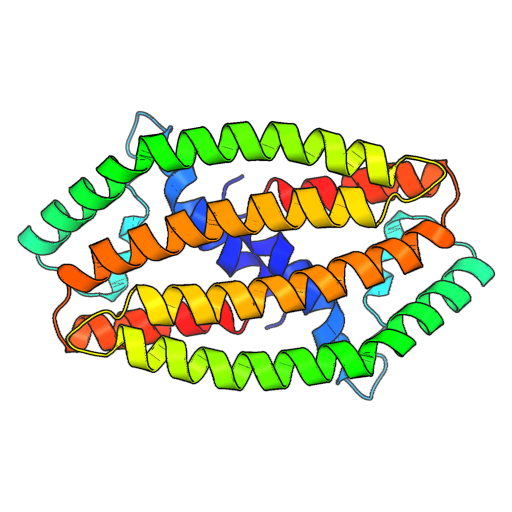5.31 58 GLU B C 1
ATOM 1594 O O . GLU B 1 58 ? -16.156 2.262 -0.912 1 95.31 58 GLU B O 1
ATOM 1599 N N . PHE B 1 59 ? -14.836 3.641 0.191 1 94.88 59 PHE B N 1
ATOM 1600 C CA . PHE B 1 59 ? -13.633 2.994 -0.324 1 94.88 59 PHE B CA 1
ATOM 1601 C C . PHE B 1 59 ? -13.531 1.559 0.18 1 94.88 59 PHE B C 1
ATOM 1603 O O . PHE B 1 59 ? -13.219 0.647 -0.587 1 94.88 59 PHE B O 1
ATOM 1610 N N . TYR B 1 60 ? -13.805 1.328 1.33 1 91.12 60 TYR B N 1
ATOM 1611 C CA . TYR B 1 60 ? -13.672 -0.011 1.895 1 91.12 60 TYR B CA 1
ATOM 1612 C C . TYR B 1 60 ? -14.703 -0.958 1.299 1 91.12 60 TYR B C 1
ATOM 1614 O O . TYR B 1 60 ? -14.414 -2.135 1.066 1 91.12 60 TYR B O 1
ATOM 1622 N N . GLU B 1 61 ? -15.891 -0.485 1.098 1 92.62 61 GLU B N 1
ATOM 1623 C CA . GLU B 1 61 ? -16.891 -1.292 0.411 1 92.62 61 GLU B CA 1
ATOM 1624 C C . GLU B 1 61 ? -16.438 -1.657 -0.999 1 92.62 61 GLU B C 1
ATOM 1626 O O . GLU B 1 61 ? -16.562 -2.812 -1.414 1 92.62 61 GLU B O 1
ATOM 1631 N N . TYR B 1 62 ? -15.961 -0.646 -1.65 1 94.56 62 TYR B N 1
ATOM 1632 C CA . TYR B 1 62 ? -15.43 -0.873 -2.988 1 94.56 62 TYR B CA 1
ATOM 1633 C C . TYR B 1 62 ? -14.273 -1.867 -2.953 1 94.56 62 TYR B C 1
ATOM 1635 O O . TYR B 1 62 ? -14.211 -2.785 -3.773 1 94.56 62 TYR B O 1
ATOM 1643 N N . LYS B 1 63 ? -13.398 -1.658 -2.082 1 92.75 63 LYS B N 1
ATOM 1644 C CA . LYS B 1 63 ? -12.234 -2.523 -1.922 1 92.75 63 LYS B CA 1
ATOM 1645 C C . LYS B 1 63 ? -12.648 -3.979 -1.726 1 92.75 63 LYS B C 1
ATOM 1647 O O . LYS B 1 63 ? -12.102 -4.879 -2.361 1 92.75 63 LYS B O 1
ATOM 1652 N N . HIS B 1 64 ? -13.594 -4.207 -0.912 1 88.94 64 HIS B N 1
ATOM 1653 C CA . HIS B 1 64 ? -14.062 -5.562 -0.655 1 88.94 64 HIS B CA 1
ATOM 1654 C C . HIS B 1 64 ? -14.57 -6.223 -1.933 1 88.94 64 HIS B C 1
ATOM 1656 O O . HIS B 1 64 ? -14.258 -7.383 -2.201 1 88.94 64 HIS B O 1
ATOM 1662 N N . GLU B 1 65 ? -15.289 -5.484 -2.645 1 92.38 65 GLU B N 1
ATOM 1663 C CA . GLU B 1 65 ? -15.812 -6.02 -3.898 1 92.38 65 GLU B CA 1
ATOM 1664 C C . GLU B 1 65 ? -14.68 -6.344 -4.871 1 92.38 65 GLU B C 1
ATOM 1666 O O . GLU B 1 65 ? -14.703 -7.387 -5.531 1 92.38 65 GLU B O 1
ATOM 1671 N N . GLN B 1 66 ? -13.75 -5.441 -4.965 1 94.81 66 GLN B N 1
ATOM 1672 C CA . GLN B 1 66 ? -12.641 -5.641 -5.895 1 94.81 66 GLN B CA 1
ATOM 1673 C C . GLN B 1 66 ? -11.75 -6.797 -5.449 1 94.81 66 GLN B C 1
ATOM 1675 O O . GLN B 1 66 ? -11.211 -7.527 -6.281 1 94.81 66 GLN B O 1
ATOM 1680 N N . GLU B 1 67 ? -11.586 -6.949 -4.184 1 90.12 67 GLU B N 1
ATOM 1681 C CA . GLU B 1 67 ? -10.75 -8.023 -3.65 1 90.12 67 GLU B CA 1
ATOM 1682 C C . GLU B 1 67 ? -11.312 -9.391 -4.023 1 90.12 67 GLU B C 1
ATOM 1684 O O . GLU B 1 67 ? -10.555 -10.328 -4.277 1 90.12 67 GLU B O 1
ATOM 1689 N N . ASP B 1 68 ? -12.594 -9.5 -4.074 1 92.06 68 ASP B N 1
ATOM 1690 C CA . ASP B 1 68 ? -13.219 -10.734 -4.527 1 92.06 68 ASP B CA 1
ATOM 1691 C C . ASP B 1 68 ? -12.82 -11.055 -5.969 1 92.06 68 ASP B C 1
ATOM 1693 O O . ASP B 1 68 ? -12.531 -12.211 -6.297 1 92.06 68 ASP B O 1
ATOM 1697 N N . ILE B 1 69 ? -12.805 -10.102 -6.75 1 96 69 ILE B N 1
ATOM 1698 C CA . ILE B 1 69 ? -12.445 -10.281 -8.156 1 96 69 ILE B CA 1
ATOM 1699 C C . ILE B 1 69 ? -10.969 -10.68 -8.258 1 96 69 ILE B C 1
ATOM 1701 O O . ILE B 1 69 ? -10.617 -11.562 -9.039 1 96 69 ILE B O 1
ATOM 1705 N N . LEU B 1 70 ? -10.117 -10.07 -7.492 1 96.19 70 LEU B N 1
ATOM 1706 C CA . LEU B 1 70 ? -8.703 -10.414 -7.484 1 96.19 70 LEU B CA 1
ATOM 1707 C C . LEU B 1 70 ? -8.484 -11.859 -7.066 1 96.19 70 LEU B C 1
ATOM 1709 O O . LEU B 1 70 ? -7.664 -12.57 -7.652 1 96.19 70 LEU B O 1
ATOM 1713 N N . GLU B 1 71 ? -9.25 -12.227 -6.074 1 94.5 71 GLU B N 1
ATOM 1714 C CA . GLU B 1 71 ? -9.18 -13.617 -5.617 1 94.5 71 GLU B CA 1
ATOM 1715 C C . GLU B 1 71 ? -9.57 -14.578 -6.734 1 94.5 71 GLU B C 1
ATOM 1717 O O . GLU B 1 71 ? -8.883 -15.578 -6.965 1 94.5 71 GLU B O 1
ATOM 1722 N N . ASP B 1 72 ? -10.586 -14.234 -7.434 1 96.25 72 ASP B N 1
ATOM 1723 C CA .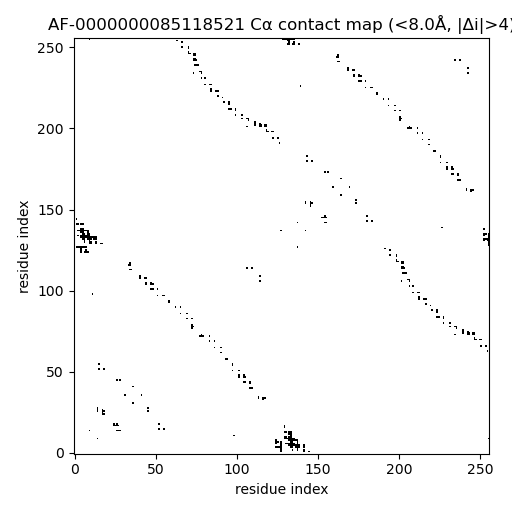 ASP B 1 72 ? -11.039 -15.062 -8.547 1 96.25 72 ASP B CA 1
ATOM 1724 C C . ASP B 1 72 ? -9.961 -15.18 -9.625 1 96.25 72 ASP B C 1
ATOM 1726 O O . ASP B 1 72 ? -9.773 -16.25 -10.211 1 96.25 72 ASP B O 1
ATOM 1730 N N . ILE B 1 73 ? -9.289 -14.094 -9.875 1 97.75 73 ILE B N 1
ATOM 1731 C CA . ILE B 1 73 ? -8.242 -14.094 -10.883 1 97.75 73 ILE B CA 1
ATOM 1732 C C . ILE B 1 73 ? -7.109 -15.031 -10.461 1 97.75 73 ILE B C 1
ATOM 1734 O O . ILE B 1 73 ? -6.594 -15.797 -11.281 1 97.75 73 ILE B O 1
ATOM 1738 N N . ILE B 1 74 ? -6.766 -15.031 -9.195 1 97 74 ILE B N 1
ATOM 1739 C CA . ILE B 1 74 ? -5.688 -15.859 -8.68 1 97 74 ILE B CA 1
ATOM 1740 C C . ILE B 1 74 ? -6.105 -17.328 -8.711 1 97 74 ILE B C 1
ATOM 1742 O O . ILE B 1 74 ? -5.293 -18.203 -9.008 1 97 74 ILE B O 1
ATOM 1746 N N . GLU B 1 75 ? -7.336 -17.641 -8.484 1 97.5 75 GLU B N 1
ATOM 1747 C CA . GLU B 1 75 ? -7.828 -19.016 -8.43 1 97.5 75 GLU B CA 1
ATOM 1748 C C . GLU B 1 75 ? -7.992 -19.594 -9.836 1 97.5 75 GLU B C 1
ATOM 1750 O O . GLU B 1 75 ? -8.102 -20.812 -10 1 97.5 75 GLU B O 1
ATOM 1755 N N . SER B 1 76 ? -8.016 -18.766 -10.82 1 97.56 76 SER B N 1
ATOM 1756 C CA . SER B 1 76 ? -8.25 -19.203 -12.195 1 97.56 76 SER B CA 1
ATOM 1757 C C . SER B 1 76 ? -7.039 -19.922 -12.766 1 97.56 76 SER B C 1
ATOM 1759 O O . SER B 1 76 ? -5.922 -19.766 -12.266 1 97.56 76 SER B O 1
ATOM 1761 N N . ASP B 1 77 ? -7.262 -20.719 -13.836 1 96.5 77 ASP B N 1
ATOM 1762 C CA . ASP B 1 77 ? -6.18 -21.438 -14.5 1 96.5 77 ASP B CA 1
ATOM 1763 C C . ASP B 1 77 ? -5.234 -20.469 -15.211 1 96.5 77 ASP B C 1
ATOM 1765 O O . ASP B 1 77 ? -4.039 -20.75 -15.344 1 96.5 77 ASP B O 1
ATOM 1769 N N . ASN B 1 78 ? -5.875 -19.391 -15.641 1 96.19 78 ASN B N 1
ATOM 1770 C CA . ASN B 1 78 ? -5.09 -18.375 -16.328 1 96.19 78 ASN B CA 1
ATOM 1771 C C . ASN B 1 78 ? -5.074 -17.062 -15.547 1 96.19 78 ASN B C 1
ATOM 1773 O O . ASN B 1 78 ? -6.129 -16.547 -15.172 1 96.19 78 ASN B O 1
ATOM 1777 N N . PHE B 1 79 ? -3.938 -16.609 -15.32 1 97.88 79 PHE B N 1
ATOM 1778 C CA . PHE B 1 79 ? -3.779 -15.32 -14.648 1 97.88 79 PHE B CA 1
ATOM 1779 C C . PHE B 1 79 ? -4.004 -14.172 -15.617 1 97.88 79 PHE B C 1
ATOM 1781 O O . PHE B 1 79 ? -3.18 -13.922 -16.5 1 97.88 79 PHE B O 1
ATOM 1788 N N . ASN B 1 80 ? -5.102 -13.43 -15.453 1 98.38 80 ASN B N 1
ATOM 1789 C CA . ASN B 1 80 ? -5.363 -12.242 -16.266 1 98.38 80 ASN B CA 1
ATOM 1790 C C . ASN B 1 80 ? -4.598 -11.031 -15.742 1 98.38 80 ASN B C 1
ATOM 1792 O O . ASN B 1 80 ? -5.125 -10.25 -14.945 1 98.38 80 ASN B O 1
ATOM 1796 N N . GLU B 1 81 ? -3.424 -10.945 -16.266 1 98.06 81 GLU B N 1
ATOM 1797 C CA . GLU B 1 81 ? -2.496 -9.922 -15.797 1 98.06 81 GLU B CA 1
ATOM 1798 C C . GLU B 1 81 ? -3.08 -8.523 -15.977 1 98.06 81 GLU B C 1
ATOM 1800 O O . GLU B 1 81 ? -2.986 -7.688 -15.078 1 98.06 81 GLU B O 1
ATOM 1805 N N . GLU B 1 82 ? -3.678 -8.266 -17.109 1 98.12 82 GLU B N 1
ATOM 1806 C CA . GLU B 1 82 ? -4.199 -6.941 -17.422 1 98.12 82 GLU B CA 1
ATOM 1807 C C . GLU B 1 82 ? -5.328 -6.559 -16.469 1 98.12 82 GLU B C 1
ATOM 1809 O O . GLU B 1 82 ? -5.355 -5.441 -15.938 1 98.12 82 GLU B O 1
ATOM 1814 N N . LEU B 1 83 ? -6.262 -7.484 -16.297 1 98.25 83 LEU B N 1
ATOM 1815 C CA . LEU B 1 83 ? -7.387 -7.203 -15.398 1 98.25 83 LEU B CA 1
ATOM 1816 C C . LEU B 1 83 ? -6.914 -7.055 -13.961 1 98.25 83 LEU B C 1
ATOM 1818 O O . LEU B 1 83 ? -7.375 -6.164 -13.242 1 98.25 83 LEU B O 1
ATOM 1822 N N . TYR B 1 84 ? -6 -7.922 -13.516 1 97.81 84 TYR B N 1
ATOM 1823 C CA . TYR B 1 84 ? -5.457 -7.836 -12.164 1 97.81 84 TYR B CA 1
ATOM 1824 C C . TYR B 1 84 ? -4.805 -6.48 -11.922 1 97.81 84 TYR B C 1
ATOM 1826 O O . TYR B 1 84 ? -5.078 -5.824 -10.914 1 97.81 84 TYR B O 1
ATOM 1834 N N . TYR B 1 85 ? -4 -6.102 -12.875 1 98 85 TYR B N 1
ATOM 1835 C CA . TYR B 1 85 ? -3.314 -4.82 -12.773 1 98 85 TYR B CA 1
ATOM 1836 C C . TYR B 1 85 ? -4.312 -3.67 -12.703 1 98 85 TYR B C 1
ATOM 1838 O O . TYR B 1 85 ? -4.176 -2.77 -11.867 1 98 85 TYR B O 1
ATOM 1846 N N . LYS B 1 86 ? -5.277 -3.678 -13.531 1 98.31 86 LYS B N 1
ATOM 1847 C CA . LYS B 1 86 ? -6.262 -2.602 -13.602 1 98.31 86 LYS B CA 1
ATOM 1848 C C . LYS B 1 86 ? -7.012 -2.461 -12.281 1 98.31 86 LYS B C 1
ATOM 1850 O O . LYS B 1 86 ? -7.191 -1.349 -11.773 1 98.31 86 LYS B O 1
ATOM 1855 N N . ILE B 1 87 ? -7.422 -3.561 -11.727 1 97 87 ILE B N 1
ATOM 1856 C CA . ILE B 1 87 ? -8.18 -3.541 -10.477 1 97 87 ILE B CA 1
ATOM 1857 C C . ILE B 1 87 ? -7.289 -3.041 -9.344 1 97 87 ILE B C 1
ATOM 1859 O O . ILE B 1 87 ? -7.695 -2.176 -8.562 1 97 87 ILE B O 1
ATOM 1863 N N . LEU B 1 88 ? -6.055 -3.512 -9.297 1 95.38 88 LEU B N 1
ATOM 1864 C CA . LEU B 1 88 ? -5.133 -3.098 -8.242 1 95.38 88 LEU B CA 1
ATOM 1865 C C . LEU B 1 88 ? -4.805 -1.611 -8.359 1 95.38 88 LEU B C 1
ATOM 1867 O O . LEU B 1 88 ? -4.77 -0.898 -7.355 1 95.38 88 LEU B O 1
ATOM 1871 N N . MET B 1 89 ? -4.602 -1.179 -9.594 1 96.62 89 MET B N 1
ATOM 1872 C CA . MET B 1 89 ? -4.281 0.229 -9.812 1 96.62 89 MET B CA 1
ATOM 1873 C C . MET B 1 89 ? -5.457 1.12 -9.43 1 96.62 89 MET B C 1
ATOM 1875 O O . MET B 1 89 ? -5.266 2.203 -8.875 1 96.62 89 MET B O 1
ATOM 1879 N N . ASP B 1 90 ? -6.629 0.699 -9.727 1 96.81 90 ASP B N 1
ATOM 1880 C CA . ASP B 1 90 ? -7.805 1.476 -9.344 1 96.81 90 ASP B CA 1
ATOM 1881 C C . ASP B 1 90 ? -7.93 1.574 -7.824 1 96.81 90 ASP B C 1
ATOM 1883 O O . ASP B 1 90 ? -8.195 2.652 -7.289 1 96.81 90 ASP B O 1
ATOM 1887 N N . LEU B 1 91 ? -7.711 0.49 -7.133 1 94.81 91 LEU B N 1
ATOM 1888 C CA . LEU B 1 91 ? -7.738 0.472 -5.676 1 94.81 91 LEU B CA 1
ATOM 1889 C C . LEU B 1 91 ? -6.68 1.406 -5.098 1 94.81 91 LEU B C 1
ATOM 1891 O O . LEU B 1 91 ? -6.977 2.23 -4.23 1 94.81 91 LEU B O 1
ATOM 1895 N N . LYS B 1 92 ? -5.508 1.318 -5.629 1 93.5 92 LYS B N 1
ATOM 1896 C CA . LYS B 1 92 ? -4.398 2.131 -5.133 1 93.5 92 LYS B CA 1
ATOM 1897 C C . LYS B 1 92 ? -4.625 3.609 -5.43 1 93.5 92 LYS B C 1
ATOM 1899 O O . LYS B 1 92 ? -4.281 4.473 -4.617 1 93.5 92 LYS B O 1
ATOM 1904 N N . THR B 1 93 ? -5.199 3.842 -6.562 1 96.5 93 THR B N 1
ATOM 1905 C CA . THR B 1 93 ? -5.5 5.223 -6.922 1 96.5 93 THR B CA 1
ATOM 1906 C C . THR B 1 93 ? -6.508 5.828 -5.949 1 96.5 93 THR B C 1
ATOM 1908 O O . THR B 1 93 ? -6.297 6.926 -5.43 1 96.5 93 THR B O 1
ATOM 1911 N N . LYS B 1 94 ? -7.551 5.156 -5.68 1 95.56 94 LYS B N 1
ATOM 1912 C CA . LYS B 1 94 ? -8.578 5.641 -4.762 1 95.56 94 LYS B CA 1
ATOM 1913 C C . LYS B 1 94 ? -8.031 5.793 -3.348 1 95.56 94 LYS B C 1
ATOM 1915 O O . LYS B 1 94 ? -8.297 6.789 -2.672 1 95.56 94 LYS B O 1
ATOM 1920 N N . ALA B 1 95 ? -7.227 4.828 -2.898 1 93.38 95 ALA B N 1
ATOM 1921 C CA . ALA B 1 95 ? -6.602 4.914 -1.582 1 93.38 95 ALA B CA 1
ATOM 1922 C C . ALA B 1 95 ? -5.676 6.125 -1.491 1 93.38 95 ALA B C 1
ATOM 1924 O O . ALA B 1 95 ? -5.66 6.828 -0.477 1 93.38 95 ALA B O 1
ATOM 1925 N N . THR B 1 96 ? -4.914 6.32 -2.562 1 94.94 96 THR B N 1
ATOM 1926 C CA . THR B 1 96 ? -3.953 7.418 -2.586 1 94.94 96 THR B CA 1
ATOM 1927 C C . THR B 1 96 ? -4.668 8.766 -2.514 1 94.94 96 THR B C 1
ATOM 1929 O O . THR B 1 96 ? -4.223 9.672 -1.805 1 94.94 96 THR B O 1
ATOM 1932 N N . LYS B 1 97 ? -5.75 8.898 -3.232 1 96.75 97 LYS B N 1
ATOM 1933 C CA . LYS B 1 97 ? -6.52 10.133 -3.184 1 96.75 97 LYS B CA 1
ATOM 1934 C C . LYS B 1 97 ? -6.996 10.43 -1.766 1 96.75 97 LYS B C 1
ATOM 1936 O O . LYS B 1 97 ? -6.906 11.57 -1.3 1 96.75 97 LYS B O 1
ATOM 1941 N N . LEU B 1 98 ? -7.449 9.453 -1.065 1 94.62 98 LEU B N 1
ATOM 1942 C CA . LEU B 1 98 ? -7.922 9.617 0.305 1 94.62 98 LEU B CA 1
ATOM 1943 C C . LEU B 1 98 ? -6.766 9.961 1.239 1 94.62 98 LEU B C 1
ATOM 1945 O O . LEU B 1 98 ? -6.902 10.82 2.117 1 94.62 98 LEU B O 1
ATOM 1949 N N . GLU B 1 99 ? -5.672 9.305 1.035 1 92.19 99 GLU B N 1
ATOM 1950 C CA . GLU B 1 99 ? -4.477 9.562 1.831 1 92.19 99 GLU B CA 1
ATOM 1951 C C . GLU B 1 99 ? -4.016 11.008 1.676 1 92.19 99 GLU B C 1
ATOM 1953 O O . GLU B 1 99 ? -3.74 11.695 2.668 1 92.19 99 GLU B O 1
ATOM 1958 N N . VAL B 1 100 ? -3.965 11.422 0.471 1 95.75 100 VAL B N 1
ATOM 1959 C CA . VAL B 1 100 ? -3.506 12.781 0.191 1 95.75 100 VAL B CA 1
ATOM 1960 C C . VAL B 1 100 ? -4.473 13.789 0.805 1 95.75 100 VAL B C 1
ATOM 1962 O O . VAL B 1 100 ? -4.051 14.781 1.408 1 95.75 100 VAL B O 1
ATOM 1965 N N . LYS B 1 101 ? -5.773 13.539 0.64 1 96.12 101 LYS B N 1
ATOM 1966 C CA . LYS B 1 101 ? -6.777 14.398 1.253 1 96.12 101 LYS B CA 1
ATOM 1967 C C . LYS B 1 101 ? -6.594 14.469 2.766 1 96.12 101 LYS B C 1
ATOM 1969 O O . LYS B 1 101 ? -6.652 15.547 3.355 1 96.12 101 LYS B O 1
ATOM 1974 N N . ARG B 1 102 ? -6.363 13.391 3.383 1 94.25 102 ARG B N 1
ATOM 1975 C CA . ARG B 1 102 ? -6.184 13.297 4.828 1 94.25 102 ARG B CA 1
ATOM 1976 C C . ARG B 1 102 ? -4.941 14.062 5.273 1 94.25 102 ARG B C 1
ATOM 1978 O O . ARG B 1 102 ? -5.004 14.859 6.211 1 94.25 102 ARG B O 1
ATOM 1985 N N . ILE B 1 103 ? -3.867 13.828 4.621 1 94.56 103 ILE B N 1
ATOM 1986 C CA . ILE B 1 103 ? -2.598 14.445 4.984 1 94.56 103 ILE B CA 1
ATOM 1987 C C . ILE B 1 103 ? -2.701 15.961 4.824 1 94.56 103 ILE B C 1
ATOM 1989 O O . ILE B 1 103 ? -2.217 16.719 5.672 1 94.56 103 ILE B O 1
ATOM 1993 N N . LYS B 1 104 ? -3.33 16.328 3.744 1 97 104 LYS B N 1
ATOM 1994 C CA . LYS B 1 104 ? -3.518 17.766 3.523 1 97 104 LYS B CA 1
ATOM 1995 C C . LYS B 1 104 ? -4.297 18.406 4.672 1 97 104 LYS B C 1
ATOM 1997 O O . LYS B 1 104 ? -3.896 19.438 5.199 1 97 104 LYS B O 1
ATOM 2002 N N . LYS B 1 105 ? -5.348 17.734 5.059 1 95.75 105 LYS B N 1
ATOM 2003 C CA . LYS B 1 105 ? -6.203 18.266 6.113 1 95.75 105 LYS B CA 1
ATOM 2004 C C . LYS B 1 105 ? -5.441 18.375 7.434 1 95.75 105 LYS B C 1
ATOM 2006 O O . LYS B 1 105 ? -5.613 19.344 8.172 1 95.75 105 LYS B O 1
ATOM 2011 N N . ILE B 1 106 ? -4.609 17.406 7.73 1 95.38 106 ILE B N 1
ATOM 2012 C CA . ILE B 1 106 ? -3.812 17.422 8.953 1 95.38 106 ILE B CA 1
ATOM 2013 C C . ILE B 1 106 ? -2.738 18.516 8.844 1 95.38 106 ILE B C 1
ATOM 2015 O O . ILE B 1 106 ? -2.578 19.328 9.758 1 95.38 106 ILE B O 1
ATOM 2019 N N . HIS B 1 107 ? -2.072 18.531 7.754 1 97.06 107 HIS B N 1
ATOM 2020 C CA . HIS B 1 107 ? -0.975 19.453 7.5 1 97.06 107 HIS B CA 1
ATOM 2021 C C . HIS B 1 107 ? -1.416 20.906 7.703 1 97.06 107 HIS B C 1
ATOM 2023 O O . HIS B 1 107 ? -0.685 21.703 8.289 1 97.06 107 HIS B O 1
ATOM 2029 N N . GLU B 1 108 ? -2.582 21.234 7.293 1 97.06 108 GLU B N 1
ATOM 2030 C CA . GLU B 1 108 ? -3.098 22.594 7.293 1 97.06 108 GLU B CA 1
ATOM 2031 C C . GLU B 1 108 ? -3.295 23.109 8.719 1 97.06 108 GLU B C 1
ATOM 2033 O O . GLU B 1 108 ? -3.352 24.328 8.938 1 97.06 108 GLU B O 1
ATOM 2038 N N . VAL B 1 109 ? -3.33 22.219 9.688 1 97 109 VAL B N 1
ATOM 2039 C CA . VAL B 1 109 ? -3.607 22.578 11.07 1 97 109 VAL B CA 1
ATOM 2040 C C . VAL B 1 109 ? -2.301 22.672 11.859 1 97 109 VAL B C 1
ATOM 2042 O O . VAL B 1 109 ? -2.252 23.281 12.93 1 97 109 VAL B O 1
ATOM 2045 N N . LEU B 1 110 ? -1.217 22.156 11.383 1 97.12 110 LEU B N 1
ATOM 2046 C CA . LEU B 1 110 ? 0.032 21.969 12.109 1 97.12 110 LEU B CA 1
ATOM 2047 C C . LEU B 1 110 ? 0.915 23.219 12 1 97.12 110 LEU B C 1
ATOM 2049 O O . LEU B 1 110 ? 0.948 23.859 10.953 1 97.12 110 LEU B O 1
ATOM 2053 N N . ASN B 1 111 ? 1.625 23.5 13.07 1 97.25 111 ASN B N 1
ATOM 2054 C CA . ASN B 1 111 ? 2.693 24.484 12.977 1 97.25 111 ASN B CA 1
ATOM 2055 C C . ASN B 1 111 ? 3.994 23.859 12.477 1 97.25 111 ASN B C 1
ATOM 2057 O O . ASN B 1 111 ? 4.047 22.656 12.211 1 97.25 111 ASN B O 1
ATOM 2061 N N . LYS B 1 112 ? 4.996 24.641 12.359 1 97.31 112 LYS B N 1
ATOM 2062 C CA . LYS B 1 112 ? 6.238 24.219 11.719 1 97.31 112 LYS B CA 1
ATOM 2063 C C . LYS B 1 112 ? 6.84 23.016 12.438 1 97.31 112 LYS B C 1
ATOM 2065 O O . LYS B 1 112 ? 7.203 22.016 11.805 1 97.31 112 LYS B O 1
ATOM 2070 N N . LYS B 1 113 ? 6.941 23.109 13.719 1 97 113 LYS B N 1
ATOM 2071 C CA . LYS B 1 113 ? 7.531 22.016 14.492 1 97 113 LYS B CA 1
ATOM 2072 C C . LYS B 1 113 ? 6.715 20.734 14.352 1 97 113 LYS B C 1
ATOM 2074 O O . LYS B 1 113 ? 7.277 19.641 14.18 1 97 113 LYS B O 1
ATOM 2079 N N . GLN B 1 114 ? 5.418 20.906 14.414 1 96.94 114 GLN B N 1
ATOM 2080 C CA . GLN B 1 114 ? 4.516 19.766 14.273 1 96.94 114 GLN B CA 1
ATOM 2081 C C . GLN B 1 114 ? 4.641 19.125 12.891 1 96.94 114 GLN B C 1
ATOM 2083 O O . GLN B 1 114 ? 4.578 17.906 12.758 1 96.94 114 GLN B O 1
ATOM 2088 N N . ARG B 1 115 ? 4.824 19.891 11.828 1 97.25 115 ARG B N 1
ATOM 2089 C CA . ARG B 1 115 ? 4.996 19.359 10.477 1 97.25 115 ARG B CA 1
ATOM 2090 C C . ARG B 1 115 ? 6.273 18.547 10.375 1 97.25 115 ARG B C 1
ATOM 2092 O O . ARG B 1 115 ? 6.293 17.5 9.711 1 97.25 115 ARG B O 1
ATOM 2099 N N . GLU B 1 116 ? 7.328 18.922 11.016 1 95.62 116 GLU B N 1
ATOM 2100 C CA . GLU B 1 116 ? 8.57 18.156 11.023 1 95.62 116 GLU B CA 1
ATOM 2101 C C . GLU B 1 116 ? 8.383 16.797 11.703 1 95.62 116 GLU B C 1
ATOM 2103 O O . GLU B 1 116 ? 8.828 15.773 11.18 1 95.62 116 GLU B O 1
ATOM 2108 N N . GLU B 1 117 ? 7.68 16.844 12.797 1 93.12 117 GLU B N 1
ATOM 2109 C CA . GLU B 1 117 ? 7.406 15.602 13.516 1 93.12 117 GLU B CA 1
ATOM 2110 C C . GLU B 1 117 ? 6.492 14.68 12.711 1 93.12 117 GLU B C 1
ATOM 2112 O O . GLU B 1 117 ? 6.68 13.461 12.711 1 93.12 117 GLU B O 1
ATOM 2117 N N . PHE B 1 118 ? 5.547 15.375 12.141 1 93.69 118 PHE B N 1
ATOM 2118 C CA . PHE B 1 118 ? 4.621 14.625 11.305 1 93.69 118 PHE B CA 1
ATOM 2119 C C . PHE B 1 118 ? 5.352 13.969 10.133 1 93.69 118 PHE B C 1
ATOM 2121 O O . PHE B 1 118 ? 5.09 12.812 9.797 1 93.69 118 PHE B O 1
ATOM 2128 N N . ALA B 1 119 ? 6.262 14.68 9.453 1 92.75 119 ALA B N 1
ATOM 2129 C CA . ALA B 1 119 ? 7.074 14.141 8.367 1 92.75 119 ALA B CA 1
ATOM 2130 C C . ALA B 1 119 ? 7.863 12.914 8.828 1 92.75 119 ALA B C 1
ATOM 2132 O O . ALA B 1 119 ? 7.906 11.898 8.133 1 92.75 119 ALA B O 1
ATOM 2133 N N . ASP B 1 120 ? 8.438 12.992 10.008 1 87.31 120 ASP B N 1
ATOM 2134 C CA . ASP B 1 120 ? 9.203 11.891 10.57 1 87.31 120 ASP B CA 1
ATOM 2135 C C . ASP B 1 120 ? 8.32 10.664 10.789 1 87.31 120 ASP B C 1
ATOM 2137 O O . ASP B 1 120 ? 8.742 9.531 10.531 1 87.31 120 ASP B O 1
ATOM 2141 N N . TYR B 1 121 ? 7.219 10.992 11.25 1 84.06 121 TYR B N 1
ATOM 2142 C CA . TYR B 1 121 ? 6.27 9.914 11.523 1 84.06 121 TYR B CA 1
ATOM 2143 C C . TYR B 1 121 ? 5.891 9.188 10.234 1 84.06 121 TYR B C 1
ATOM 2145 O O . TYR B 1 121 ? 5.855 7.957 10.203 1 84.06 121 TYR B O 1
ATOM 2153 N N . LEU B 1 122 ? 5.562 10.023 9.164 1 85.62 122 LEU B N 1
ATOM 2154 C CA . LEU B 1 122 ? 5.148 9.422 7.898 1 85.62 122 LEU B CA 1
ATOM 2155 C C . LEU B 1 122 ? 6.289 8.641 7.266 1 85.62 122 LEU B C 1
ATOM 2157 O O . LEU B 1 122 ? 6.059 7.625 6.605 1 85.62 122 LEU B O 1
ATOM 2161 N N . GLU B 1 123 ? 7.48 9.125 7.441 1 78.12 123 GLU B N 1
ATOM 2162 C CA . GLU B 1 123 ? 8.648 8.438 6.906 1 78.12 123 GLU B CA 1
ATOM 2163 C C . GLU B 1 123 ? 8.812 7.055 7.527 1 78.12 123 GLU B C 1
ATOM 2165 O O . GLU B 1 123 ? 9.164 6.094 6.84 1 78.12 123 GLU B O 1
ATOM 2170 N N . GLU B 1 124 ? 8.656 6.992 8.773 1 61.91 124 GLU B N 1
ATOM 2171 C CA . GLU B 1 124 ? 8.797 5.723 9.477 1 61.91 124 GLU B CA 1
ATOM 2172 C C . GLU B 1 124 ? 7.793 4.691 8.961 1 61.91 124 GLU B C 1
ATOM 2174 O O . GLU B 1 124 ? 8.07 3.492 8.969 1 61.91 124 GLU B O 1
ATOM 2179 N N . TRP B 1 125 ? 6.836 5.262 8.5 1 54.78 125 TRP B N 1
ATOM 2180 C CA . TRP B 1 125 ? 5.789 4.348 8.047 1 54.78 125 TRP B CA 1
ATOM 2181 C C . TRP B 1 125 ? 5.996 3.963 6.59 1 54.78 125 TRP B C 1
ATOM 2183 O O . TRP B 1 125 ? 5.602 2.873 6.168 1 54.78 125 TRP B O 1
ATOM 2193 N N . GLU B 1 126 ? 6.617 4.969 5.762 1 47.94 126 GLU B N 1
ATOM 2194 C CA . GLU B 1 126 ? 6.934 4.656 4.371 1 47.94 126 GLU B CA 1
ATOM 2195 C C . GLU B 1 126 ? 8.094 3.666 4.277 1 47.94 126 GLU B C 1
ATOM 2197 O O . GLU B 1 126 ? 8.141 2.848 3.355 1 47.94 126 GLU B O 1
ATOM 2202 N N . ILE B 1 127 ? 9.25 3.725 5.012 1 36.16 127 ILE B N 1
ATOM 2203 C CA . ILE B 1 127 ? 10.477 2.926 5.012 1 36.16 127 ILE B CA 1
ATOM 2204 C C . ILE B 1 127 ? 10.156 1.501 5.461 1 36.16 127 ILE B C 1
ATOM 2206 O O . ILE B 1 127 ? 10.719 0.538 4.934 1 36.16 127 ILE B O 1
ATOM 2210 N N . GLU B 1 128 ? 9.266 1.22 6.145 1 35.12 128 GLU B N 1
ATOM 2211 C CA . GLU B 1 128 ? 9.141 -0.134 6.676 1 35.12 128 GLU B CA 1
ATOM 2212 C C . GLU B 1 128 ? 8.219 -0.983 5.805 1 35.12 128 GLU B C 1
ATOM 2214 O O . GLU B 1 128 ? 7.289 -0.462 5.18 1 35.12 128 GLU B O 1
#

Secondary structure (DSSP, 8-state):
-GGGSHHHHHHHHHHHGGGG-SSS---GGGGGGGG---HHHHHHHHHHHHTTHHHHHHHHHHHHHHHHHHHHHHHSSS--HHHHHHHHHHHHHHHHHHHHHHHHHHHTT--HHHHHHHHHHHHHHHH-/-GGGSHHHHHHHHHHHGGGG--SS---GGGGGGGG---HHHHHHHHHHHHTTHHHHHHHHHHHHHHHHHHHHHHHSSS--HHHHHHHHHHHHHHHHHHHHHHHHHHHTT--HHHHHHHHHHHHHHHH-

Nearest PDB structures (foldseek):
  3lay-assembly1_J  TM=6.790E-01  e=2.800E+00  Salmonella enterica subsp. enterica serovar Typhimurium
  3lay-assembly1_G  TM=7.118E-01  e=5.797E+00  Salmonella enterica subsp. enterica serovar Typhimurium
  3lay-assembly1_J  TM=6.794E-01  e=2.633E+00  Salmonella enterica subsp. enterica serovar Typhimurium
  3lay-assembly1_G  TM=7.123E-01  e=5.504E+00  Salmonella enterica subsp. enterica serovar Typhimurium

pLDDT: mean 78.25, std 25.78, range [17.88, 98.38]